Protein AF-A0A3D9C8I5-F1 (afdb_monomer)

Organism: NCBI:txid2258962

Nearest PDB structures (foldseek):
  8k6t-assembly1_A  TM=3.931E-01  e=6.789E-03  Streptococcus pyogenes serotype M3
  3klq-assembly2_B  TM=3.989E-01  e=9.111E-03  Streptococcus pyogenes
  5ttd-assembly1_A  TM=3.982E-01  e=1.740E-02  Escherichia coli
  5z3k-assembly1_A  TM=5.761E-01  e=1.813E+00  Croceicoccus marinus
  8xci-assembly1_J  TM=4.512E-01  e=2.163E+00  Escherichia phage Lambda

Sequence (225 aa):
MKKLLLMLVLYFFTVQISFGQKKTSISGIIENARDTTTNIELVIFDGQFAKTEVQNIQLVTNNGKFKFDFELKRRARAGITINNRLVFLPGSFDVMVNPGDNFTITIPDVNKLGLGNITFNGKGVEKLNLLKAINQKRLATGIHRLSWDRTSITDKYVNADIYLNIIDSMCRVSKLKDPLDLQFIKAQQFDGSMDLILDHSVRNYSDSVAILFEKYIKKNGSLLF

Foldseek 3Di:
DVVVVVVVVVVVVVVVVVVPFQKAKEKEAAPPQAQPWKKKWKWKAAPPPDGDTPDIDIDIDRGRIDMDIDGDPAKIWIWMDIPNHTQAPPQDRTFIDGGNFHKYKYAHHNVDGHLQRIDMDGGPCLRSVLSSQLRVVLVVVVVVVDDPVPDDLLVLLVNLLVSLVSLVVSLVPRPDPDVVSSLVSSVVSNCVSCVVLVVCCVVPPDPVSVVSCVVRPVVSCVVND

Solvent-accessible surface area (backbone atoms only — not comparable to full-atom values): 12393 Å² total; per-residue (Å²): 108,72,70,60,53,51,51,52,53,51,48,51,49,54,49,49,61,68,63,47,77,45,60,20,34,50,31,33,39,30,69,67,25,63,82,35,83,41,46,36,38,41,38,34,31,51,69,56,102,60,95,44,77,73,44,80,49,78,48,78,27,48,65,24,53,52,75,48,79,45,82,43,95,53,60,28,31,41,29,44,30,48,72,89,36,54,43,34,37,67,76,36,78,53,43,83,44,50,55,44,24,36,32,37,40,41,31,64,31,91,87,48,51,6,39,83,57,43,47,72,44,66,45,68,31,66,58,57,51,49,54,30,53,44,41,51,56,52,58,72,67,50,61,87,75,57,57,71,91,79,47,52,72,67,55,52,49,52,53,34,39,53,49,49,53,48,46,52,55,51,59,72,72,50,83,67,86,49,66,64,60,52,50,51,54,50,51,55,53,45,50,72,57,39,47,71,56,52,53,46,47,70,78,60,68,45,74,68,48,52,53,50,42,49,67,48,42,54,68,61,48,64,78,80,108

pLDDT: mean 86.65, std 10.97, range [38.97, 97.25]

Radius of gyration: 21.28 Å; Cα contacts (8 Å, |Δi|>4): 343; chains: 1; bounding box: 51×30×78 Å

Mean predicted aligned error: 7.92 Å

Secondary structure (DSSP, 8-state):
-HHHHHHHHHHHHHHHHHHS---EEEEEEETT-TT--EEEEEEEEESSSS--EEEEEEEEESSSEEEEEE--SS-EEEEEEETTEETTTTT-S-EEE-TT-EEEEEES-TTS-STTT-EEEEETHHHHHHHHHHHHHHHHT-GGGS-GGGS-HHHHHHHHHHHHHHHHHHHHT---S-HHHHHHHHHHHHHHHHHHHHHHHHHT--HHHHHHHIIIIIHHHTT--

Structure (mmCIF, N/CA/C/O backbone):
data_AF-A0A3D9C8I5-F1
#
_entry.id   AF-A0A3D9C8I5-F1
#
loop_
_atom_site.group_PDB
_atom_site.id
_atom_site.type_symbol
_atom_site.label_atom_id
_atom_site.label_alt_id
_atom_site.label_comp_id
_atom_site.label_asym_id
_atom_site.label_entity_id
_atom_site.label_seq_id
_atom_site.pdbx_PDB_ins_code
_atom_site.Cartn_x
_atom_site.Cartn_y
_atom_site.Cartn_z
_atom_site.occupancy
_atom_site.B_iso_or_equiv
_atom_site.auth_seq_id
_atom_site.auth_comp_id
_atom_site.auth_asym_id
_atom_site.auth_atom_id
_atom_site.pdbx_PDB_model_num
ATOM 1 N N . MET A 1 1 ? 16.079 -7.388 52.125 1.00 61.38 1 MET A N 1
ATOM 2 C CA . MET A 1 1 ? 15.164 -8.277 51.364 1.00 61.38 1 MET A CA 1
ATOM 3 C C . MET A 1 1 ? 13.890 -7.583 50.871 1.00 61.38 1 MET A C 1
ATOM 5 O O . MET A 1 1 ? 13.600 -7.700 49.691 1.00 61.38 1 MET A O 1
ATOM 9 N N . LYS A 1 2 ? 13.172 -6.795 51.692 1.00 71.69 2 LYS A N 1
ATOM 10 C CA . LYS A 1 2 ? 11.926 -6.100 51.276 1.00 71.69 2 LYS A CA 1
ATOM 11 C C . LYS A 1 2 ? 12.054 -5.224 50.011 1.00 71.69 2 LYS A C 1
ATOM 13 O O . LYS A 1 2 ? 11.180 -5.261 49.158 1.00 71.69 2 LYS A O 1
ATOM 18 N N . LYS A 1 3 ? 13.167 -4.492 49.851 1.00 80.31 3 LYS A N 1
ATOM 19 C CA . LYS A 1 3 ? 13.429 -3.644 48.667 1.00 80.31 3 LYS A CA 1
ATOM 20 C C . LYS A 1 3 ? 13.625 -4.445 47.368 1.00 80.31 3 LYS A C 1
ATOM 22 O O . LYS A 1 3 ? 13.216 -3.990 46.309 1.00 80.31 3 LYS A O 1
ATOM 27 N N . LEU A 1 4 ? 14.224 -5.635 47.461 1.00 85.69 4 LEU A N 1
ATOM 28 C CA . LEU A 1 4 ? 14.471 -6.506 46.308 1.00 85.69 4 LEU A CA 1
ATOM 29 C C . LEU A 1 4 ? 13.169 -7.170 45.835 1.00 85.69 4 LEU A C 1
ATOM 31 O O . LEU A 1 4 ? 12.899 -7.223 44.642 1.00 85.69 4 LEU A O 1
ATOM 35 N N . LEU A 1 5 ? 12.324 -7.582 46.789 1.00 88.38 5 LEU A N 1
ATOM 36 C CA . LEU A 1 5 ? 10.973 -8.081 46.522 1.00 88.38 5 LEU A CA 1
ATOM 37 C C . LEU A 1 5 ? 10.104 -7.007 45.846 1.00 88.38 5 LEU A C 1
ATOM 39 O O . LEU A 1 5 ? 9.437 -7.291 44.860 1.00 88.38 5 LEU A O 1
ATOM 43 N N . LEU A 1 6 ? 10.161 -5.763 46.339 1.00 89.06 6 LEU A N 1
ATOM 44 C CA . LEU A 1 6 ? 9.442 -4.630 45.752 1.00 89.06 6 LEU A CA 1
ATOM 45 C C . LEU A 1 6 ? 9.866 -4.386 44.293 1.00 89.06 6 LEU A C 1
ATOM 47 O O . LEU A 1 6 ? 9.004 -4.224 43.434 1.00 89.06 6 LEU A O 1
ATOM 51 N N . MET A 1 7 ? 11.172 -4.415 43.996 1.00 89.81 7 MET A N 1
ATOM 52 C CA . MET A 1 7 ? 11.669 -4.273 42.621 1.00 89.81 7 MET A CA 1
ATOM 53 C C . MET A 1 7 ? 11.224 -5.421 41.709 1.00 89.81 7 MET A C 1
ATOM 55 O O . MET A 1 7 ? 10.831 -5.163 40.576 1.00 89.81 7 MET A O 1
ATOM 59 N N . LEU A 1 8 ? 11.231 -6.664 42.197 1.00 90.00 8 LEU A N 1
ATOM 60 C CA . LEU A 1 8 ? 10.730 -7.820 41.448 1.00 90.00 8 LEU A CA 1
ATOM 61 C C . LEU A 1 8 ? 9.235 -7.696 41.137 1.00 90.00 8 LEU A C 1
ATOM 63 O O . LEU A 1 8 ? 8.833 -7.925 40.003 1.00 90.00 8 LEU A O 1
ATOM 67 N N . VAL A 1 9 ? 8.416 -7.283 42.107 1.00 88.25 9 VAL A N 1
ATOM 68 C CA . VAL A 1 9 ? 6.973 -7.076 41.899 1.00 88.25 9 VAL A CA 1
ATOM 69 C C . VAL A 1 9 ? 6.714 -5.957 40.890 1.00 88.25 9 VAL A C 1
ATOM 71 O O . VAL A 1 9 ? 5.892 -6.136 39.996 1.00 88.25 9 VAL A O 1
ATOM 74 N N . LEU A 1 10 ? 7.441 -4.839 40.977 1.00 87.12 10 LEU A N 1
ATOM 75 C CA . LEU A 1 10 ? 7.368 -3.755 39.990 1.00 87.12 10 LEU A CA 1
ATOM 76 C C . LEU A 1 10 ? 7.796 -4.219 38.597 1.00 87.12 10 LEU A C 1
ATOM 78 O O . LEU A 1 10 ? 7.130 -3.880 37.626 1.00 87.12 10 LEU A O 1
ATOM 82 N N . TYR A 1 11 ? 8.856 -5.022 38.498 1.00 85.81 11 TYR A N 1
ATOM 83 C CA . TYR A 1 11 ? 9.303 -5.613 37.238 1.00 85.81 11 TYR A CA 1
ATOM 84 C C . TYR A 1 11 ? 8.246 -6.552 36.643 1.00 85.81 11 TYR A C 1
ATOM 86 O O . TYR A 1 11 ? 7.908 -6.436 35.470 1.00 85.81 11 TYR A O 1
ATOM 94 N N . PHE A 1 12 ? 7.647 -7.436 37.444 1.00 81.12 12 PHE A N 1
ATOM 95 C CA . PHE A 1 12 ? 6.553 -8.284 36.969 1.00 81.12 12 PHE A CA 1
ATOM 96 C C . PHE A 1 12 ? 5.328 -7.463 36.561 1.00 81.12 12 PHE A C 1
ATOM 98 O O . PHE A 1 12 ? 4.718 -7.773 35.544 1.00 81.12 12 PHE A O 1
ATOM 105 N N . PHE A 1 13 ? 4.996 -6.387 37.277 1.00 79.50 13 PHE A N 1
ATOM 106 C CA . PHE A 1 13 ? 3.909 -5.486 36.892 1.00 79.50 13 PHE A CA 1
ATOM 107 C C . PHE A 1 13 ? 4.191 -4.757 35.573 1.00 79.50 13 PHE A C 1
ATOM 109 O O . PHE A 1 13 ? 3.310 -4.692 34.721 1.00 79.50 13 PHE A O 1
ATOM 116 N N . THR A 1 14 ? 5.403 -4.240 35.355 1.00 75.75 14 THR A N 1
ATOM 117 C CA . THR A 1 14 ? 5.757 -3.556 34.098 1.00 75.75 14 THR A CA 1
ATOM 118 C C . THR A 1 14 ? 5.830 -4.521 32.919 1.00 75.75 14 THR A C 1
ATOM 120 O O . THR A 1 14 ? 5.409 -4.168 31.814 1.00 75.75 14 THR A O 1
ATOM 123 N N . VAL A 1 15 ? 6.292 -5.752 33.150 1.00 70.12 15 VAL A N 1
ATOM 124 C CA . VAL A 1 15 ? 6.269 -6.838 32.164 1.00 70.12 15 VAL A CA 1
ATOM 125 C C . VAL A 1 15 ? 4.824 -7.227 31.843 1.00 70.12 15 VAL A C 1
ATOM 127 O O . VAL A 1 15 ? 4.463 -7.230 30.673 1.00 70.12 15 VAL A O 1
ATOM 130 N N . GLN A 1 16 ? 3.956 -7.445 32.835 1.00 65.94 16 GLN A N 1
ATOM 131 C CA . GLN A 1 16 ? 2.538 -7.777 32.621 1.00 65.94 16 GLN A CA 1
ATOM 132 C C . GLN A 1 16 ? 1.763 -6.649 31.928 1.00 65.94 16 GLN A C 1
ATOM 134 O O . GLN A 1 16 ? 0.981 -6.920 31.027 1.00 65.94 16 GLN A O 1
ATOM 139 N N . ILE A 1 17 ? 2.016 -5.379 32.260 1.00 64.12 17 ILE A N 1
ATOM 140 C CA . ILE A 1 17 ? 1.418 -4.232 31.552 1.00 64.12 17 ILE A CA 1
ATOM 141 C C . ILE A 1 17 ? 1.953 -4.130 30.113 1.00 64.12 17 ILE A C 1
ATOM 143 O O . ILE A 1 17 ? 1.226 -3.714 29.214 1.00 64.12 17 ILE A O 1
ATOM 147 N N . SER A 1 18 ? 3.201 -4.541 29.866 1.00 55.75 18 SER A N 1
ATOM 148 C CA . SER A 1 18 ? 3.771 -4.600 28.512 1.00 55.75 18 SER A CA 1
ATOM 149 C C . SER A 1 18 ? 3.251 -5.786 27.690 1.00 55.75 18 SER A C 1
ATOM 151 O O . SER A 1 18 ? 3.134 -5.657 26.472 1.00 55.75 18 SER A O 1
ATOM 153 N N . PHE A 1 19 ? 2.926 -6.908 28.344 1.00 53.59 19 PHE A N 1
ATOM 154 C CA . PHE A 1 19 ? 2.303 -8.100 27.753 1.00 53.59 19 PHE A CA 1
ATOM 155 C C . PHE A 1 19 ? 0.773 -8.028 27.691 1.00 53.59 19 PHE A C 1
ATOM 157 O O . PHE A 1 19 ? 0.170 -8.802 26.949 1.00 53.59 19 PHE A O 1
ATOM 164 N N . GLY A 1 20 ? 0.149 -7.089 28.410 1.00 53.44 20 GLY A N 1
ATOM 165 C CA . GLY A 1 20 ? -1.245 -6.709 28.230 1.00 53.44 20 GLY A CA 1
ATOM 166 C C . GLY A 1 20 ? -1.438 -6.319 26.773 1.00 53.44 20 GLY A C 1
ATOM 167 O O . GLY A 1 20 ? -0.940 -5.283 26.331 1.00 53.44 20 GLY A O 1
ATOM 168 N N . GLN A 1 21 ? -2.069 -7.215 26.014 1.00 58.53 21 GLN A N 1
ATOM 169 C CA . GLN A 1 21 ? -2.154 -7.169 24.560 1.00 58.53 21 GLN A CA 1
ATOM 170 C C . GLN A 1 21 ? -2.606 -5.777 24.123 1.00 58.53 21 GLN A C 1
ATOM 172 O O . GLN A 1 21 ? -3.738 -5.358 24.372 1.00 58.53 21 GLN A O 1
ATOM 177 N N . LYS A 1 22 ? -1.691 -5.014 23.512 1.00 74.69 22 LYS A N 1
ATOM 178 C CA . LYS A 1 22 ? -2.014 -3.679 23.014 1.00 74.69 22 LYS A CA 1
ATOM 179 C C . LYS A 1 22 ? -3.053 -3.853 21.913 1.00 74.69 22 LYS A C 1
ATOM 181 O O . LYS A 1 22 ? -2.711 -4.305 20.822 1.00 74.69 22 LYS A O 1
ATOM 186 N N . LYS A 1 23 ? -4.308 -3.510 22.213 1.00 87.12 23 LYS A N 1
ATOM 187 C CA . LYS A 1 23 ? -5.393 -3.513 21.230 1.00 87.12 23 LYS A CA 1
ATOM 188 C C . LYS A 1 23 ? -4.983 -2.662 20.035 1.00 87.12 23 LYS A C 1
ATOM 190 O O . LYS A 1 23 ? -4.594 -1.503 20.200 1.00 87.12 23 LYS A O 1
ATOM 195 N N . THR A 1 24 ? -5.053 -3.259 18.856 1.00 92.31 24 THR A N 1
ATOM 196 C CA . THR A 1 24 ? -4.910 -2.551 17.593 1.00 92.31 24 THR A CA 1
ATOM 197 C C . THR A 1 24 ? -6.282 -2.020 17.201 1.00 92.31 24 THR A C 1
ATOM 199 O O . THR A 1 24 ? -7.286 -2.719 17.339 1.00 92.31 24 THR A O 1
ATOM 202 N N . SER A 1 25 ? -6.333 -0.772 16.747 1.00 94.69 25 SER A N 1
ATOM 203 C CA . SER A 1 25 ? -7.578 -0.106 16.368 1.00 94.69 25 SER A CA 1
ATOM 204 C C . SER A 1 25 ? -7.433 0.535 14.996 1.00 94.69 25 SER A C 1
ATOM 206 O O . SER A 1 25 ? -6.546 1.361 14.770 1.00 94.69 25 SER A O 1
ATOM 208 N N . ILE A 1 26 ? -8.331 0.168 14.088 1.00 96.12 26 ILE A N 1
ATOM 209 C CA . ILE A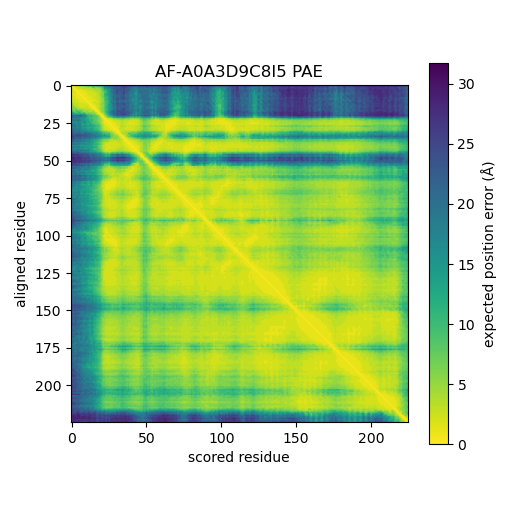 1 26 ? -8.493 0.820 12.792 1.00 96.12 26 ILE A CA 1
ATOM 210 C C . ILE A 1 26 ? -9.884 1.424 12.769 1.00 96.12 26 ILE A C 1
ATOM 212 O O . ILE A 1 26 ? -10.890 0.723 12.827 1.00 96.12 26 ILE A O 1
ATOM 216 N N . SER A 1 27 ? -9.944 2.741 12.685 1.00 96.62 27 SER A N 1
ATOM 217 C CA . SER A 1 27 ? -11.197 3.484 12.606 1.00 96.62 27 SER A CA 1
ATOM 218 C C . SER A 1 27 ? -11.252 4.295 11.328 1.00 96.62 27 SER A C 1
ATOM 220 O O . SER A 1 27 ? -10.230 4.528 10.681 1.00 96.62 27 SER A O 1
ATOM 222 N N . GLY A 1 28 ? -12.435 4.771 10.974 1.00 95.50 28 GLY A N 1
ATOM 223 C CA . GLY A 1 28 ? -12.533 5.743 9.908 1.00 95.50 28 GLY A CA 1
ATOM 224 C C . GLY A 1 28 ? -13.862 6.456 9.815 1.00 95.50 28 GLY A C 1
ATOM 225 O O . GLY A 1 28 ? -14.838 6.124 10.493 1.00 95.50 28 GLY A O 1
ATOM 226 N N . ILE A 1 29 ? -13.831 7.498 8.995 1.00 95.50 29 ILE A N 1
ATOM 227 C CA . ILE A 1 29 ? -14.930 8.418 8.734 1.00 95.50 29 ILE A CA 1
ATOM 228 C C . ILE A 1 29 ? -15.025 8.591 7.221 1.00 95.50 29 ILE A C 1
ATOM 230 O O . ILE A 1 29 ? -14.047 8.972 6.582 1.00 95.50 29 ILE A O 1
ATOM 234 N N . ILE A 1 30 ? -16.202 8.328 6.665 1.00 94.69 30 ILE A N 1
ATOM 235 C CA . ILE A 1 30 ? -16.560 8.595 5.275 1.00 94.69 30 ILE A CA 1
ATOM 236 C C . ILE A 1 30 ? -17.453 9.833 5.284 1.00 94.69 30 ILE A C 1
ATOM 238 O O . ILE A 1 30 ? -18.596 9.776 5.742 1.00 94.69 30 ILE A O 1
ATOM 242 N N . GLU A 1 31 ? -16.917 10.971 4.851 1.00 92.19 31 GLU A N 1
ATOM 243 C CA . GLU A 1 31 ? -17.550 12.279 5.074 1.00 92.19 31 GLU A CA 1
ATOM 244 C C . GLU A 1 31 ? -18.914 12.398 4.385 1.00 92.19 31 GLU A C 1
ATOM 246 O O . GLU A 1 31 ? -19.850 12.955 4.963 1.00 92.19 31 GLU A O 1
ATOM 251 N N . ASN A 1 32 ? -19.052 11.820 3.189 1.00 88.50 32 ASN A N 1
ATOM 252 C CA . ASN A 1 32 ? -20.271 11.887 2.387 1.00 88.50 32 ASN A CA 1
ATOM 253 C C . ASN A 1 32 ? -21.264 10.734 2.607 1.00 88.50 32 ASN A C 1
ATOM 255 O O . ASN A 1 32 ? -22.248 10.657 1.880 1.00 88.50 32 ASN A O 1
ATOM 259 N N . ALA A 1 33 ? -21.032 9.848 3.579 1.00 85.25 33 ALA A N 1
ATOM 260 C CA . ALA A 1 33 ? -21.864 8.657 3.777 1.00 85.25 33 ALA A CA 1
ATOM 261 C C . ALA A 1 33 ? -22.984 8.832 4.821 1.00 85.25 33 ALA A C 1
ATOM 263 O O . ALA A 1 33 ? -23.547 7.841 5.295 1.00 85.25 33 ALA A O 1
ATOM 264 N N . ARG A 1 34 ? -23.305 10.075 5.212 1.00 71.75 34 ARG A N 1
ATOM 265 C CA . ARG A 1 34 ? -24.477 10.350 6.057 1.00 71.75 34 ARG A CA 1
ATOM 266 C C . ARG A 1 34 ? -25.724 9.893 5.296 1.00 71.75 34 ARG A C 1
ATOM 268 O O . ARG A 1 34 ? -25.929 10.316 4.167 1.00 71.75 34 ARG A O 1
ATOM 275 N N . ASP A 1 35 ? -26.491 8.993 5.904 1.00 74.81 35 ASP A N 1
ATOM 276 C CA . ASP A 1 35 ? -27.741 8.432 5.370 1.00 74.81 35 ASP A CA 1
ATOM 277 C C . ASP A 1 35 ? -27.579 7.397 4.241 1.00 74.81 35 ASP A C 1
ATOM 279 O O . ASP A 1 35 ? -28.554 7.006 3.601 1.00 74.81 35 ASP A O 1
ATOM 283 N N . THR A 1 36 ? -26.364 6.878 4.037 1.00 82.19 36 THR A N 1
ATOM 284 C CA . THR A 1 36 ? -26.114 5.768 3.102 1.00 82.19 36 THR A CA 1
ATOM 285 C C . THR A 1 36 ? -25.619 4.531 3.836 1.00 82.19 36 THR A C 1
ATOM 287 O O . THR A 1 36 ? -24.625 4.583 4.563 1.00 82.19 36 THR A O 1
ATOM 290 N N . THR A 1 37 ? -26.295 3.399 3.625 1.00 87.94 37 THR A N 1
ATOM 291 C CA . THR A 1 37 ? -25.833 2.104 4.129 1.00 87.94 37 THR A CA 1
ATOM 292 C C . THR A 1 37 ? -24.549 1.716 3.415 1.00 87.94 37 THR A C 1
ATOM 294 O O . THR A 1 37 ? -24.515 1.552 2.197 1.00 87.94 37 THR A O 1
ATOM 297 N N . THR A 1 38 ? -23.482 1.596 4.194 1.00 91.88 38 THR A N 1
ATOM 298 C CA . THR A 1 38 ? -22.140 1.312 3.707 1.00 91.88 38 THR A CA 1
ATOM 299 C C . THR A 1 38 ? -21.633 0.031 4.347 1.00 91.88 38 THR A C 1
ATOM 301 O O . THR A 1 38 ? -21.562 -0.067 5.575 1.00 91.88 38 THR A O 1
ATOM 304 N N . ASN A 1 39 ? -21.259 -0.933 3.510 1.00 93.94 39 ASN A N 1
ATOM 305 C CA . ASN A 1 39 ? -20.650 -2.187 3.935 1.00 93.94 39 ASN A CA 1
ATOM 306 C C . ASN A 1 39 ? -19.138 -2.010 3.977 1.00 93.94 39 ASN A C 1
ATOM 308 O O . ASN A 1 39 ? -18.538 -1.575 2.993 1.00 93.94 39 ASN A O 1
ATOM 312 N N . ILE A 1 40 ? -18.528 -2.331 5.109 1.00 95.00 40 ILE A N 1
ATOM 313 C CA . ILE A 1 40 ? -17.101 -2.154 5.346 1.00 95.00 40 ILE A CA 1
ATOM 314 C C . ILE A 1 40 ? -16.547 -3.480 5.830 1.00 95.00 40 ILE A C 1
ATOM 316 O O . ILE A 1 40 ? -17.035 -4.049 6.803 1.00 95.00 40 ILE A O 1
ATOM 320 N N . GLU A 1 41 ? -15.513 -3.956 5.160 1.00 95.69 41 GLU A N 1
ATOM 321 C CA . GLU A 1 41 ? -14.848 -5.209 5.484 1.00 95.69 41 GLU A CA 1
ATOM 322 C C . GLU A 1 41 ? -13.379 -4.929 5.777 1.00 95.69 41 GLU A C 1
ATOM 324 O O . GLU A 1 41 ? -12.695 -4.239 5.017 1.00 95.69 41 GLU A O 1
ATOM 329 N N . LEU A 1 42 ? -12.902 -5.467 6.893 1.00 94.88 42 LEU A N 1
ATOM 330 C CA . LEU A 1 42 ? 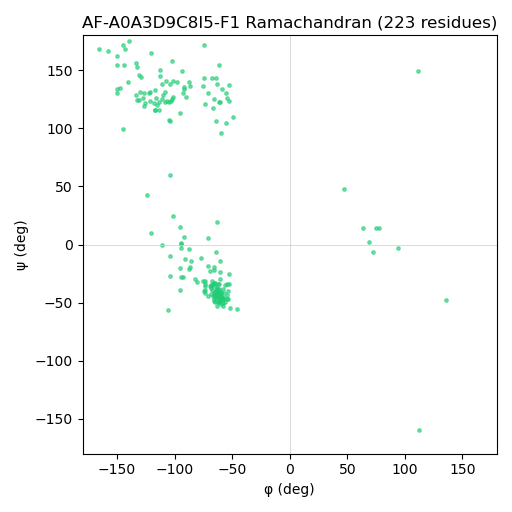-11.500 -5.500 7.265 1.00 94.88 42 LEU A CA 1
ATOM 331 C C . LEU A 1 42 ? -11.003 -6.937 7.140 1.00 94.88 42 LEU A C 1
ATOM 333 O O . LEU A 1 42 ? -11.494 -7.831 7.827 1.00 94.88 42 LEU A O 1
ATOM 337 N N . VAL A 1 43 ? -9.974 -7.125 6.321 1.00 92.69 43 VAL A N 1
ATOM 338 C CA . VAL A 1 43 ? -9.293 -8.408 6.152 1.00 92.69 43 VAL A CA 1
ATOM 339 C C . VAL A 1 43 ? -7.873 -8.290 6.687 1.00 92.69 43 VAL A C 1
ATOM 341 O O . VAL A 1 43 ? -7.101 -7.436 6.243 1.00 92.69 43 VAL A O 1
ATOM 344 N N . ILE A 1 44 ? -7.517 -9.147 7.640 1.00 90.69 44 ILE A N 1
ATOM 345 C CA . ILE A 1 44 ? -6.174 -9.225 8.217 1.00 90.69 44 ILE A CA 1
ATOM 346 C C . ILE A 1 44 ? -5.462 -10.459 7.671 1.00 90.69 44 ILE A C 1
ATOM 348 O O . ILE A 1 44 ? -5.909 -11.590 7.865 1.00 90.69 44 ILE A O 1
ATOM 352 N N . PHE A 1 45 ? -4.313 -10.239 7.041 1.00 86.62 45 PHE A N 1
ATOM 353 C CA . PHE A 1 45 ? -3.438 -11.289 6.532 1.00 86.62 45 PHE A CA 1
ATOM 354 C C . PHE A 1 45 ? -2.233 -11.467 7.444 1.00 86.62 45 PHE A C 1
ATOM 356 O O . PHE A 1 45 ? -1.607 -10.487 7.869 1.00 86.62 45 PHE A O 1
ATOM 363 N N . ASP A 1 46 ? -1.866 -12.723 7.687 1.00 77.06 46 ASP A N 1
ATOM 364 C CA . ASP A 1 46 ? -0.606 -13.026 8.349 1.00 77.06 46 ASP A CA 1
ATOM 365 C C . ASP A 1 46 ? 0.557 -12.548 7.471 1.00 77.06 46 ASP A C 1
ATOM 367 O O . ASP A 1 46 ? 0.541 -12.702 6.250 1.00 77.06 46 ASP A O 1
ATOM 371 N N . GLY A 1 47 ? 1.574 -11.943 8.079 1.00 60.66 47 GLY A N 1
ATOM 372 C CA . GLY A 1 47 ? 2.714 -11.357 7.367 1.00 60.66 47 GLY A CA 1
ATOM 373 C C . GLY A 1 47 ? 3.664 -12.380 6.730 1.00 60.66 47 GLY A C 1
ATOM 374 O O . GLY A 1 47 ? 4.715 -11.988 6.232 1.00 60.66 47 GLY A O 1
ATOM 375 N N . GLN A 1 48 ? 3.338 -13.676 6.768 1.00 59.97 48 GLN A N 1
ATOM 376 C CA . GLN A 1 48 ? 4.109 -14.733 6.116 1.00 59.97 48 GLN A CA 1
ATOM 377 C C . GLN A 1 48 ? 3.637 -14.892 4.663 1.00 59.97 48 GLN A C 1
ATOM 379 O O . GLN A 1 48 ? 2.452 -14.790 4.370 1.00 59.97 48 GLN A O 1
ATOM 384 N N . PHE A 1 49 ? 4.583 -15.096 3.749 1.00 51.22 49 PHE A N 1
ATOM 385 C CA . PHE A 1 49 ? 4.490 -14.922 2.290 1.00 51.22 49 PHE A CA 1
ATOM 386 C C . PHE A 1 49 ? 3.494 -15.831 1.519 1.00 51.22 49 PHE A C 1
ATOM 388 O O . PHE A 1 49 ? 3.570 -15.928 0.299 1.00 51.22 49 PHE A O 1
ATOM 395 N N . ALA A 1 50 ? 2.509 -16.442 2.177 1.00 53.44 50 ALA A N 1
ATOM 396 C CA . ALA A 1 50 ? 1.382 -17.126 1.550 1.00 53.44 50 ALA A CA 1
ATOM 397 C C . ALA A 1 50 ? 0.088 -16.700 2.257 1.00 53.44 50 ALA A C 1
ATOM 399 O O . ALA A 1 50 ? 0.021 -16.702 3.483 1.00 53.44 50 ALA A O 1
ATOM 400 N N . LYS A 1 51 ? -0.921 -16.270 1.489 1.00 53.75 51 LYS A N 1
ATOM 401 C CA . LYS A 1 51 ? -2.185 -15.723 2.007 1.00 53.75 51 LYS A CA 1
ATOM 402 C C . LYS A 1 51 ? -2.916 -16.744 2.888 1.00 53.75 51 LYS A C 1
ATOM 404 O O . LYS A 1 51 ? -3.702 -17.538 2.385 1.00 53.75 51 LYS A O 1
ATOM 409 N N . THR A 1 52 ? -2.721 -16.645 4.197 1.00 63.00 52 THR A N 1
ATOM 410 C CA . THR A 1 52 ? -3.659 -17.167 5.189 1.00 63.00 52 THR A CA 1
ATOM 411 C C . THR A 1 52 ? -4.392 -15.964 5.762 1.00 63.00 52 THR A C 1
ATOM 413 O O . THR A 1 52 ? -3.805 -15.133 6.460 1.00 63.00 52 THR A O 1
ATOM 416 N N . GLU A 1 53 ? -5.658 -15.813 5.384 1.00 68.06 53 GLU A N 1
ATOM 417 C CA . GLU A 1 53 ? -6.562 -14.870 6.036 1.00 68.06 53 GLU A CA 1
ATOM 418 C C . GLU A 1 53 ? -6.682 -15.269 7.509 1.00 68.06 53 GLU A C 1
ATOM 420 O O . GLU A 1 53 ? -6.997 -16.414 7.830 1.00 68.06 53 GLU A O 1
ATOM 425 N N . VAL A 1 54 ? -6.346 -14.347 8.408 1.00 74.00 54 VAL A N 1
ATOM 426 C CA . VAL A 1 54 ? -6.344 -14.604 9.855 1.00 74.00 54 VAL A CA 1
ATOM 427 C C . VAL A 1 54 ? -7.659 -14.148 10.464 1.00 74.00 54 VAL A C 1
ATOM 429 O O . VAL A 1 54 ? -8.171 -14.794 11.374 1.00 74.00 54 VAL A O 1
ATOM 432 N N . GLN A 1 55 ? -8.186 -13.016 9.993 1.00 83.25 55 GLN A N 1
ATOM 433 C CA . GLN A 1 55 ? -9.437 -12.441 10.479 1.00 83.25 55 GLN A CA 1
ATOM 434 C C . GLN A 1 55 ? -10.153 -11.716 9.341 1.00 83.25 55 GLN A C 1
ATOM 436 O O . GLN A 1 55 ? -9.531 -10.923 8.632 1.00 83.25 55 GLN A O 1
ATOM 441 N N . ASN A 1 56 ? -11.459 -11.950 9.243 1.00 89.31 56 ASN A N 1
ATOM 442 C CA . ASN A 1 56 ? -12.387 -11.180 8.428 1.00 89.31 56 ASN A CA 1
ATOM 443 C C . ASN A 1 56 ? -13.417 -10.540 9.357 1.00 89.31 56 ASN A C 1
ATOM 445 O O . ASN A 1 56 ? -14.077 -11.248 10.121 1.00 89.31 56 ASN A O 1
ATOM 449 N N . ILE A 1 57 ? -13.531 -9.216 9.331 1.00 90.94 57 ILE A N 1
ATOM 450 C CA . ILE A 1 57 ? -14.487 -8.485 10.158 1.00 90.94 57 ILE A CA 1
ATOM 451 C C . ILE A 1 57 ? -15.320 -7.592 9.250 1.00 90.94 57 ILE A C 1
ATOM 453 O O . ILE A 1 57 ? -14.796 -6.683 8.609 1.00 90.94 57 ILE A O 1
ATOM 457 N N . GLN A 1 58 ? -16.630 -7.823 9.241 1.00 92.62 58 GLN A N 1
ATOM 458 C CA . GLN A 1 58 ? -17.585 -7.043 8.464 1.00 92.62 58 GLN A CA 1
ATOM 459 C C . GLN A 1 58 ? -18.420 -6.149 9.374 1.00 92.62 58 GLN A C 1
ATOM 461 O O . GLN A 1 58 ? -18.824 -6.540 10.470 1.00 92.62 58 GLN A O 1
ATOM 466 N N . LEU A 1 59 ? -18.681 -4.933 8.909 1.00 93.44 59 LEU A N 1
ATOM 467 C CA . LEU A 1 59 ? -19.494 -3.946 9.596 1.00 93.44 59 LEU A CA 1
ATOM 468 C C . LEU A 1 59 ? -20.365 -3.202 8.588 1.00 93.44 59 LEU A C 1
ATOM 470 O O . LEU A 1 59 ? -19.917 -2.836 7.504 1.00 93.44 59 LEU A O 1
ATOM 474 N N . VAL A 1 60 ? -21.607 -2.939 8.979 1.00 92.06 60 VAL A N 1
ATOM 475 C CA . VAL A 1 60 ? -22.535 -2.098 8.224 1.00 92.06 60 VAL A CA 1
ATOM 476 C C . VAL A 1 60 ? -22.740 -0.805 8.998 1.00 92.06 60 VAL A C 1
ATOM 478 O O . VAL A 1 60 ? -23.025 -0.833 10.196 1.00 92.06 60 VAL A O 1
ATOM 481 N N . THR A 1 61 ? -22.575 0.335 8.333 1.00 91.06 61 THR A N 1
ATOM 482 C CA . THR A 1 61 ? -22.768 1.656 8.940 1.00 91.06 61 THR A CA 1
ATOM 483 C C . THR A 1 61 ? -23.681 2.531 8.095 1.00 91.06 61 THR A C 1
ATOM 485 O O . THR A 1 61 ? -23.618 2.499 6.870 1.00 91.06 61 THR A O 1
ATOM 488 N N . ASN A 1 62 ? -24.503 3.343 8.761 1.00 89.00 62 ASN A N 1
ATOM 489 C CA . ASN A 1 62 ? -25.403 4.316 8.125 1.00 89.00 62 ASN A CA 1
ATOM 490 C C . ASN A 1 62 ? -24.971 5.771 8.384 1.00 89.00 62 ASN A C 1
ATOM 492 O O . ASN A 1 62 ? -25.633 6.711 7.954 1.00 89.00 62 ASN A O 1
ATOM 496 N N . ASN A 1 63 ? -23.886 5.975 9.137 1.00 89.69 63 ASN A N 1
ATOM 497 C CA . ASN A 1 63 ? -23.399 7.302 9.527 1.00 89.69 63 ASN A CA 1
ATOM 498 C C . ASN A 1 63 ? -21.971 7.582 9.031 1.00 89.69 63 ASN A C 1
ATOM 500 O O . ASN A 1 63 ? -21.341 8.543 9.480 1.00 89.69 63 ASN A O 1
ATOM 504 N N . GLY A 1 64 ? -21.445 6.716 8.159 1.00 90.31 64 GLY A N 1
ATOM 505 C CA . GLY A 1 64 ? -20.097 6.807 7.603 1.00 90.31 64 GLY A CA 1
ATOM 506 C C . GLY A 1 64 ? -18.964 6.546 8.595 1.00 90.31 64 GLY A C 1
ATOM 507 O O . GLY A 1 64 ? -17.803 6.659 8.216 1.00 90.31 64 GLY A O 1
ATOM 508 N N . LYS A 1 65 ? -19.249 6.211 9.858 1.00 94.94 65 LYS A N 1
ATOM 509 C CA . LYS A 1 65 ? -18.224 5.926 10.870 1.00 94.94 65 LYS A CA 1
ATOM 510 C C . LYS A 1 65 ? -18.066 4.427 11.060 1.00 94.94 65 LYS A C 1
ATOM 512 O O . LYS A 1 65 ? -19.057 3.698 11.108 1.00 94.94 65 LYS A O 1
ATOM 517 N N . PHE A 1 66 ? -16.827 3.989 11.236 1.00 95.06 66 PHE A N 1
ATOM 518 C CA . PHE A 1 66 ? -16.499 2.602 11.543 1.00 95.06 66 PHE A CA 1
ATOM 519 C C . PHE A 1 66 ? -15.315 2.504 12.495 1.00 95.06 66 PHE A C 1
ATOM 521 O O . PHE A 1 66 ? -14.468 3.401 12.570 1.00 95.06 66 PHE A O 1
ATOM 528 N N . LYS A 1 67 ? -15.264 1.396 13.230 1.00 96.12 67 LYS A N 1
ATOM 529 C CA . LYS A 1 67 ? -14.166 1.068 14.129 1.00 96.12 67 LYS A CA 1
ATOM 530 C C . LYS A 1 67 ? -14.021 -0.442 14.227 1.00 96.12 67 LYS A C 1
ATOM 532 O O . LYS A 1 67 ? -14.989 -1.139 14.507 1.00 96.12 67 LYS A O 1
ATOM 537 N N . PHE A 1 68 ? -12.797 -0.902 14.041 1.00 94.94 68 PHE A N 1
ATOM 538 C CA . PHE A 1 68 ? -12.376 -2.274 14.236 1.00 94.94 68 PHE A CA 1
ATOM 539 C C . PHE A 1 68 ? -11.346 -2.291 15.356 1.00 94.94 68 PHE A C 1
ATOM 541 O O . PHE A 1 68 ? -10.270 -1.711 15.214 1.00 94.94 68 PHE A O 1
ATOM 548 N N . ASP A 1 69 ? -11.685 -2.945 16.462 1.00 92.94 69 ASP A N 1
ATOM 549 C CA . ASP A 1 69 ? -10.762 -3.218 17.559 1.00 92.94 69 ASP A CA 1
ATOM 550 C C . ASP A 1 69 ? -10.416 -4.707 17.524 1.00 92.94 69 ASP A C 1
ATOM 552 O O . ASP A 1 69 ? -11.308 -5.553 17.581 1.00 92.94 69 ASP A O 1
ATOM 556 N N . PHE A 1 70 ? -9.133 -5.034 17.428 1.00 90.00 70 PHE A N 1
ATOM 557 C CA . PHE A 1 70 ? -8.671 -6.416 17.336 1.00 90.00 70 PHE A CA 1
ATOM 558 C C . PHE A 1 70 ? -7.285 -6.579 17.959 1.00 90.00 70 PHE A C 1
ATOM 560 O O . PHE A 1 70 ? -6.548 -5.618 18.196 1.00 90.00 70 PHE A O 1
ATOM 567 N N . GLU A 1 71 ? -6.927 -7.821 18.261 1.00 87.62 71 GLU A N 1
ATOM 568 C CA . GLU A 1 71 ? -5.636 -8.157 18.849 1.00 87.62 71 GLU A CA 1
ATOM 569 C C . GLU A 1 71 ? -4.692 -8.707 17.785 1.00 87.62 71 GLU A C 1
ATOM 571 O O . GLU A 1 71 ? -4.999 -9.678 17.091 1.00 87.62 71 GLU A O 1
ATO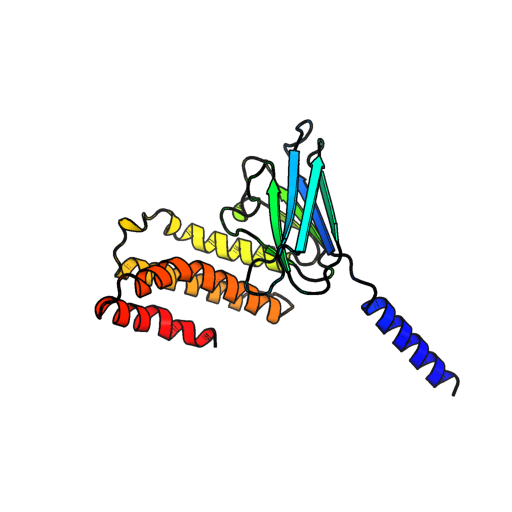M 576 N N . LEU A 1 72 ? -3.507 -8.104 17.692 1.00 86.94 72 LEU A N 1
ATOM 577 C CA . LEU A 1 72 ? -2.412 -8.593 16.866 1.00 86.94 72 LEU A CA 1
ATOM 578 C C . LEU A 1 72 ? -1.282 -9.099 17.757 1.00 86.94 72 LEU A C 1
ATOM 580 O O . LEU A 1 72 ? -0.758 -8.367 18.592 1.00 86.94 72 LEU A O 1
ATOM 584 N N . LYS A 1 73 ? -0.866 -10.349 17.539 1.00 83.94 73 LYS A N 1
ATOM 585 C CA . LYS A 1 73 ? 0.320 -10.928 18.197 1.00 83.94 73 LYS A CA 1
ATOM 586 C C . LYS A 1 73 ? 1.621 -10.537 17.497 1.00 83.94 73 LYS A C 1
ATOM 588 O O . LYS A 1 73 ? 2.669 -10.466 18.128 1.00 83.94 73 LYS A O 1
ATOM 593 N N . ARG A 1 74 ? 1.552 -10.304 16.187 1.00 84.50 74 ARG A N 1
ATOM 594 C CA . ARG A 1 74 ? 2.676 -9.945 15.321 1.00 84.50 74 ARG A CA 1
ATOM 595 C C . ARG A 1 74 ? 2.232 -8.942 14.265 1.00 84.50 74 ARG A C 1
ATOM 597 O O . ARG A 1 74 ? 1.038 -8.705 14.100 1.00 84.50 74 ARG A O 1
ATOM 604 N N . ARG A 1 75 ? 3.209 -8.360 13.570 1.00 87.31 75 ARG A N 1
ATOM 605 C CA . ARG A 1 75 ? 2.983 -7.538 12.380 1.00 87.31 75 ARG A CA 1
ATOM 606 C C . ARG A 1 75 ? 2.138 -8.310 11.365 1.00 87.31 75 ARG A C 1
ATOM 608 O O . ARG A 1 75 ? 2.380 -9.492 11.128 1.00 87.31 75 ARG A O 1
ATOM 615 N N . ALA A 1 76 ? 1.179 -7.617 10.776 1.00 89.44 76 ALA A N 1
ATOM 616 C CA . ALA A 1 76 ? 0.239 -8.156 9.808 1.00 89.44 76 ALA A CA 1
ATOM 617 C C . ALA A 1 76 ? 0.012 -7.148 8.676 1.00 89.44 76 ALA A C 1
ATOM 619 O O . ALA A 1 76 ? 0.501 -6.012 8.720 1.00 89.44 76 ALA A O 1
ATOM 620 N N . ARG A 1 77 ? -0.749 -7.562 7.665 1.00 90.38 77 ARG A N 1
ATOM 621 C CA . ARG A 1 77 ? -1.273 -6.664 6.632 1.00 90.38 77 ARG A CA 1
ATOM 622 C C . ARG A 1 77 ? -2.779 -6.539 6.791 1.00 90.38 77 ARG A C 1
ATOM 624 O O . ARG A 1 77 ? -3.448 -7.536 7.036 1.00 90.38 77 ARG A O 1
ATOM 631 N N . ALA A 1 78 ? -3.298 -5.330 6.650 1.00 92.06 78 ALA A N 1
ATOM 632 C CA . ALA A 1 78 ? -4.720 -5.034 6.714 1.00 92.06 78 ALA A CA 1
ATOM 633 C C . ALA A 1 78 ? -5.206 -4.521 5.357 1.00 92.06 78 ALA A C 1
ATOM 635 O O . ALA A 1 78 ? -4.726 -3.497 4.869 1.00 92.06 78 ALA A O 1
ATOM 636 N N . GLY A 1 79 ? -6.158 -5.222 4.755 1.00 93.12 79 GLY A N 1
ATOM 637 C CA . GLY A 1 79 ? -6.946 -4.742 3.624 1.00 93.12 79 GLY A CA 1
ATOM 638 C C . GLY A 1 79 ? -8.286 -4.216 4.122 1.00 93.12 79 GLY A C 1
ATOM 639 O O . GLY A 1 79 ? -8.888 -4.813 5.009 1.00 93.12 79 GLY A O 1
ATOM 640 N N . ILE A 1 80 ? -8.754 -3.103 3.563 1.00 95.00 80 ILE A N 1
ATOM 641 C CA . ILE A 1 80 ? -10.098 -2.586 3.843 1.00 95.00 80 ILE A CA 1
ATOM 642 C C . ILE A 1 80 ? -10.845 -2.490 2.524 1.00 95.00 80 ILE A C 1
ATOM 644 O O . ILE A 1 80 ? -10.323 -1.912 1.562 1.00 95.00 80 ILE A O 1
ATOM 648 N N . THR A 1 81 ? -12.063 -3.021 2.488 1.00 94.56 81 THR A N 1
ATOM 649 C CA . THR A 1 81 ? -13.005 -2.781 1.397 1.00 94.56 81 THR A CA 1
ATOM 650 C C . THR A 1 81 ? -14.198 -1.973 1.897 1.00 94.56 81 THR A C 1
ATOM 652 O O . THR A 1 81 ? -14.625 -2.095 3.044 1.00 94.56 81 THR A O 1
ATOM 655 N N . ILE A 1 82 ? -14.709 -1.098 1.036 1.00 94.06 82 ILE A N 1
ATOM 656 C CA . ILE A 1 82 ? -15.953 -0.358 1.239 1.00 94.06 82 ILE A CA 1
ATOM 657 C C . ILE A 1 82 ? -16.833 -0.625 0.028 1.00 94.06 82 ILE A C 1
ATOM 659 O O . ILE A 1 82 ? -16.416 -0.349 -1.097 1.00 94.06 82 ILE A O 1
ATOM 663 N N . ASN A 1 83 ? -18.029 -1.175 0.241 1.00 92.44 83 ASN A N 1
ATOM 664 C CA . ASN A 1 83 ? -18.938 -1.610 -0.824 1.00 92.44 83 ASN A CA 1
ATOM 665 C C . ASN A 1 83 ? -18.196 -2.441 -1.891 1.00 92.44 83 ASN A C 1
ATOM 667 O O . ASN A 1 83 ? -18.279 -2.162 -3.087 1.00 92.44 83 ASN A O 1
ATOM 671 N N . ASN A 1 84 ? -17.396 -3.411 -1.432 1.00 91.25 84 ASN A N 1
ATOM 672 C CA . ASN A 1 84 ? -16.561 -4.309 -2.241 1.00 91.25 84 ASN A CA 1
ATOM 673 C C . ASN A 1 84 ? -15.445 -3.619 -3.052 1.00 91.25 84 ASN A C 1
ATOM 675 O O . ASN A 1 84 ? -14.847 -4.231 -3.937 1.00 91.25 84 ASN A O 1
ATOM 679 N N . ARG A 1 85 ? -15.117 -2.356 -2.756 1.00 92.69 85 ARG A N 1
ATOM 680 C CA . ARG A 1 85 ? -14.007 -1.623 -3.382 1.00 92.69 85 ARG A CA 1
ATOM 681 C C . ARG A 1 85 ? -12.859 -1.446 -2.399 1.00 92.69 85 ARG A C 1
ATOM 683 O O . ARG A 1 85 ? -13.064 -0.992 -1.278 1.00 92.69 85 ARG A O 1
ATOM 690 N N . LEU A 1 86 ? -11.640 -1.761 -2.827 1.00 92.81 86 LEU A N 1
ATOM 691 C CA . LEU A 1 86 ? -10.439 -1.607 -2.002 1.00 92.81 86 LEU A CA 1
ATOM 692 C C . LEU A 1 86 ? -10.159 -0.132 -1.692 1.00 92.81 86 LEU A C 1
ATOM 694 O O . LEU A 1 86 ? -10.006 0.686 -2.598 1.00 92.81 86 LEU A O 1
ATOM 698 N N . VAL A 1 87 ? -10.033 0.194 -0.405 1.00 93.50 87 VAL A N 1
ATOM 699 C CA . VAL A 1 87 ? -9.849 1.573 0.081 1.00 93.50 87 VAL A CA 1
ATOM 700 C C . VAL A 1 87 ? -8.500 2.154 -0.320 1.00 93.50 87 VAL A C 1
ATOM 702 O O . VAL A 1 87 ? -8.397 3.343 -0.609 1.00 93.50 87 VAL A O 1
ATOM 705 N N . PHE A 1 88 ? -7.454 1.331 -0.344 1.00 92.00 88 PHE A N 1
ATOM 706 C CA . PHE A 1 88 ? -6.083 1.786 -0.576 1.00 92.00 88 PHE A CA 1
ATOM 707 C C . PHE A 1 88 ? -5.701 1.851 -2.065 1.00 92.00 88 PHE A C 1
ATOM 709 O O . PHE A 1 88 ? -4.623 2.355 -2.393 1.00 92.00 88 PHE A O 1
ATOM 716 N N . LEU A 1 89 ? -6.585 1.423 -2.977 1.00 87.75 89 LEU A N 1
ATOM 717 C CA . LEU A 1 89 ? -6.354 1.496 -4.421 1.00 87.75 89 LEU A CA 1
ATOM 718 C C . LEU A 1 89 ? -6.890 2.799 -5.042 1.00 87.75 89 LEU A C 1
ATOM 720 O O . LEU A 1 89 ? -8.026 3.179 -4.762 1.00 87.75 89 LEU A O 1
ATOM 724 N N . PRO A 1 90 ? -6.119 3.462 -5.929 1.00 81.75 90 PRO A N 1
ATOM 725 C CA . PRO A 1 90 ? -4.782 3.081 -6.397 1.00 81.75 90 PRO A CA 1
ATOM 726 C C . PRO A 1 90 ? -3.678 3.318 -5.351 1.00 81.75 90 PRO A C 1
ATOM 728 O O . PRO A 1 90 ? -3.674 4.329 -4.642 1.00 81.75 90 PRO A O 1
ATOM 731 N N . GLY A 1 91 ? -2.703 2.404 -5.318 1.00 79.56 91 GLY A N 1
ATOM 732 C CA . GLY A 1 91 ? -1.454 2.547 -4.566 1.00 79.56 91 GLY A CA 1
ATOM 733 C C . GLY A 1 91 ? -1.040 1.301 -3.788 1.00 79.56 91 GLY A C 1
ATOM 734 O O . GLY A 1 91 ? 0.104 0.876 -3.902 1.00 79.56 91 GLY A O 1
ATOM 735 N N . SER A 1 92 ? -1.958 0.692 -3.036 1.00 84.31 92 SER A N 1
ATOM 736 C CA . SER A 1 92 ? -1.709 -0.595 -2.375 1.00 84.31 92 SER A CA 1
ATOM 737 C C . SER A 1 92 ? -2.993 -1.411 -2.234 1.00 84.31 92 SER A C 1
ATOM 739 O O . SER A 1 92 ? -4.083 -0.845 -2.191 1.00 84.31 92 SER A O 1
ATOM 741 N N . PHE A 1 93 ? -2.867 -2.735 -2.154 1.00 85.19 93 PHE A N 1
ATOM 742 C CA . PHE A 1 93 ? -3.981 -3.637 -1.834 1.00 85.19 93 PHE A CA 1
ATOM 743 C C . PHE A 1 93 ? -4.250 -3.696 -0.327 1.00 85.19 93 PHE A C 1
ATOM 745 O O . PHE A 1 93 ? -5.391 -3.839 0.106 1.00 85.19 93 PHE A O 1
ATOM 752 N N . ASP A 1 94 ? -3.193 -3.560 0.466 1.00 89.56 94 ASP A N 1
ATOM 753 C CA . ASP A 1 94 ? -3.202 -3.660 1.918 1.00 89.56 94 ASP A CA 1
ATOM 754 C C . ASP A 1 94 ? -2.191 -2.680 2.529 1.00 89.56 94 ASP A C 1
ATOM 756 O O . ASP A 1 94 ? -1.421 -2.015 1.828 1.00 89.56 94 ASP A O 1
ATOM 760 N N . VAL A 1 95 ? -2.213 -2.550 3.849 1.00 90.50 95 VAL A N 1
ATOM 761 C CA . VAL A 1 95 ? -1.256 -1.732 4.595 1.00 90.50 95 VAL A CA 1
ATOM 762 C C . VAL A 1 95 ? -0.679 -2.509 5.763 1.00 90.50 95 VAL A C 1
ATOM 764 O O . VAL A 1 95 ? -1.357 -3.324 6.383 1.00 90.50 95 VAL A O 1
ATOM 767 N N . MET A 1 96 ? 0.584 -2.248 6.082 1.00 91.38 96 MET A N 1
ATOM 768 C CA . MET A 1 96 ? 1.252 -2.869 7.221 1.00 91.38 96 MET A CA 1
ATOM 769 C C . MET A 1 96 ? 0.712 -2.317 8.544 1.00 91.38 96 MET A C 1
ATOM 771 O O . MET A 1 96 ? 0.665 -1.101 8.744 1.00 91.38 96 MET A O 1
ATOM 775 N N . VAL A 1 97 ? 0.363 -3.219 9.462 1.00 92.19 97 VAL A N 1
ATOM 776 C CA . VAL A 1 97 ? -0.168 -2.894 10.790 1.00 92.19 97 VAL A CA 1
ATOM 777 C C . VAL A 1 97 ? 0.600 -3.672 11.854 1.00 92.19 97 VAL A C 1
ATOM 779 O O . VAL A 1 97 ? 0.791 -4.885 11.748 1.00 92.19 97 VAL A O 1
ATOM 782 N N . ASN A 1 98 ? 1.037 -2.969 12.894 1.00 91.81 98 ASN A N 1
ATOM 783 C CA . ASN A 1 98 ? 1.753 -3.536 14.029 1.00 91.81 98 ASN A CA 1
ATOM 784 C C . ASN A 1 98 ? 0.833 -3.696 15.254 1.00 91.81 98 ASN A C 1
ATOM 786 O O . ASN A 1 98 ? -0.174 -2.988 15.388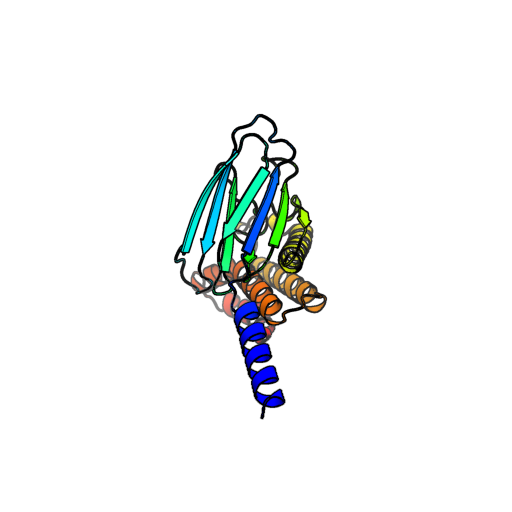 1.00 91.81 98 ASN A O 1
ATOM 790 N N . PRO A 1 99 ? 1.189 -4.588 16.197 1.00 90.88 99 PRO A N 1
ATOM 791 C CA . PRO A 1 99 ? 0.524 -4.671 17.493 1.00 90.88 99 PRO A CA 1
ATOM 792 C C . PRO A 1 99 ? 0.467 -3.320 18.220 1.00 90.88 99 PRO A C 1
ATOM 794 O O . PRO A 1 99 ? 1.492 -2.683 18.484 1.00 90.88 99 PRO A O 1
ATOM 797 N N . GLY A 1 100 ? -0.742 -2.886 18.575 1.00 90.75 100 GLY A N 1
ATOM 798 C CA . GLY A 1 100 ? -0.982 -1.629 19.278 1.00 90.75 100 GLY A CA 1
ATOM 799 C C . GLY A 1 100 ? -0.919 -0.369 18.415 1.00 90.75 100 GLY A C 1
ATOM 800 O O . GLY A 1 100 ? -0.796 0.726 18.983 1.00 90.75 100 GLY A O 1
ATOM 801 N N . ASP A 1 101 ? -0.953 -0.497 17.088 1.00 93.31 101 ASP A N 1
ATOM 802 C CA . ASP A 1 101 ? -1.270 0.622 16.199 1.00 93.31 101 ASP A CA 1
ATOM 803 C C . ASP A 1 101 ? -2.709 1.094 16.449 1.00 93.31 101 ASP A C 1
ATOM 805 O O . ASP A 1 101 ? -3.607 0.301 16.728 1.00 93.31 101 ASP A O 1
ATOM 809 N N . ASN A 1 102 ? -2.932 2.402 16.375 1.00 94.62 102 ASN A N 1
ATOM 810 C CA . ASN A 1 102 ? -4.256 2.983 16.560 1.00 94.62 102 ASN A CA 1
ATOM 811 C C . ASN A 1 102 ? -4.402 4.184 15.640 1.00 94.62 102 ASN A C 1
ATOM 813 O O . ASN A 1 102 ? -3.905 5.266 15.964 1.00 94.62 102 ASN A O 1
ATOM 817 N N . PHE A 1 103 ? -5.064 3.990 14.507 1.00 95.88 103 PHE A N 1
ATOM 818 C CA . PHE A 1 103 ? -5.222 5.043 13.520 1.00 95.88 103 PHE A CA 1
ATOM 819 C C . PHE A 1 103 ? -6.649 5.180 13.002 1.00 95.88 103 PHE A C 1
ATOM 821 O O . PHE A 1 103 ? -7.467 4.257 13.032 1.00 95.88 103 PHE A O 1
ATOM 828 N N . THR A 1 104 ? -6.928 6.384 12.521 1.00 97.25 104 THR A N 1
ATOM 829 C CA . THR A 1 104 ? -8.181 6.785 11.899 1.00 97.25 104 THR A CA 1
ATOM 830 C C . THR A 1 104 ? -7.920 7.167 10.451 1.00 97.25 104 THR A C 1
ATOM 832 O O . THR A 1 104 ? -6.987 7.921 10.163 1.00 97.25 104 THR A O 1
ATOM 835 N N . ILE A 1 105 ? -8.753 6.649 9.554 1.00 96.44 105 ILE A N 1
ATOM 836 C CA . ILE A 1 105 ? -8.755 6.948 8.125 1.00 96.44 105 ILE A CA 1
ATOM 837 C C . ILE A 1 105 ? -9.919 7.895 7.836 1.00 96.44 105 ILE A C 1
ATOM 839 O O . ILE A 1 105 ? -11.069 7.551 8.104 1.00 96.44 105 ILE A O 1
ATOM 843 N N . THR A 1 106 ? -9.649 9.055 7.249 1.00 96.19 106 THR A N 1
ATOM 844 C CA . THR A 1 106 ? -10.713 9.924 6.730 1.00 96.19 106 THR A CA 1
ATOM 845 C C . THR A 1 106 ? -10.786 9.786 5.217 1.00 96.19 106 THR A C 1
ATOM 847 O O . THR A 1 106 ? -9.789 9.960 4.509 1.00 96.19 106 THR A O 1
ATOM 850 N N . ILE A 1 107 ? -11.979 9.452 4.736 1.00 95.00 107 ILE A N 1
ATOM 851 C CA . ILE A 1 107 ? -12.308 9.229 3.334 1.00 95.00 107 ILE A CA 1
ATOM 852 C C . ILE A 1 107 ? -13.282 10.339 2.924 1.00 95.00 107 ILE A C 1
ATOM 854 O O . ILE A 1 107 ? -14.388 10.397 3.464 1.00 95.00 107 ILE A O 1
ATOM 858 N N . PRO A 1 108 ? -12.900 11.226 1.991 1.00 92.75 108 PRO A N 1
ATOM 859 C CA . PRO A 1 108 ? -13.742 12.366 1.630 1.00 92.75 108 PRO A CA 1
ATOM 860 C C . PRO A 1 108 ? -15.024 11.928 0.911 1.00 92.75 108 PRO A C 1
ATOM 862 O O . PRO A 1 108 ? -16.082 12.527 1.073 1.00 92.75 108 PRO A O 1
ATOM 865 N N . ASP A 1 109 ? -14.931 10.872 0.101 1.00 90.81 109 ASP A N 1
ATOM 866 C CA . ASP A 1 109 ? -16.042 10.357 -0.689 1.00 90.81 109 ASP A CA 1
ATOM 867 C C . ASP A 1 109 ? -15.878 8.847 -0.896 1.00 90.81 109 ASP A C 1
ATOM 869 O O . ASP A 1 109 ? -14.793 8.401 -1.281 1.00 90.81 109 ASP A O 1
ATOM 873 N N . VAL A 1 110 ? -16.942 8.062 -0.692 1.00 88.25 110 VAL A N 1
ATOM 874 C CA . VAL A 1 110 ? -16.977 6.616 -0.998 1.00 88.25 110 VAL A CA 1
ATOM 875 C C . VAL A 1 110 ? -16.543 6.289 -2.437 1.00 88.25 110 VAL A C 1
ATOM 877 O O . VAL A 1 110 ? -16.026 5.207 -2.713 1.00 88.25 110 VAL A O 1
ATOM 880 N N . ASN A 1 111 ? -16.693 7.237 -3.363 1.00 89.06 111 ASN A N 1
ATOM 881 C CA . ASN A 1 111 ? -16.256 7.113 -4.747 1.00 89.06 111 ASN A CA 1
ATOM 882 C C . ASN A 1 111 ? -14.795 7.514 -4.979 1.00 89.06 111 ASN A C 1
ATOM 884 O O . ASN A 1 111 ? -14.212 7.083 -5.978 1.00 89.06 111 ASN A O 1
ATOM 888 N N . LYS A 1 112 ? -14.189 8.284 -4.067 1.00 90.25 112 LYS A N 1
ATOM 889 C CA . LYS A 1 112 ? -12.806 8.788 -4.145 1.00 90.25 112 LYS A CA 1
ATOM 890 C C . LYS A 1 112 ? -11.880 8.011 -3.207 1.00 90.25 112 LYS A C 1
ATOM 892 O O . LYS A 1 112 ? -11.244 8.577 -2.319 1.00 90.25 112 LYS A O 1
ATOM 897 N N . LEU A 1 113 ? -11.792 6.704 -3.433 1.00 91.31 113 LEU A N 1
ATOM 898 C CA . LEU A 1 113 ? -10.858 5.824 -2.727 1.00 91.31 113 LEU A CA 1
ATOM 899 C C . LEU A 1 113 ? -9.411 6.014 -3.222 1.00 91.31 113 LEU A C 1
ATOM 901 O O . LEU A 1 113 ? -9.150 6.730 -4.194 1.00 91.31 113 LEU A O 1
ATOM 905 N N . GLY A 1 114 ? -8.467 5.383 -2.528 1.00 91.31 114 GLY A N 1
ATOM 906 C CA . GLY A 1 114 ? -7.050 5.335 -2.873 1.00 91.31 114 GLY A CA 1
ATOM 907 C C . GLY A 1 114 ? -6.155 6.105 -1.919 1.00 91.31 114 GLY A C 1
ATOM 908 O O . GLY A 1 114 ? -6.538 7.142 -1.375 1.00 91.31 114 GLY A O 1
ATOM 909 N N . LEU A 1 115 ? -4.9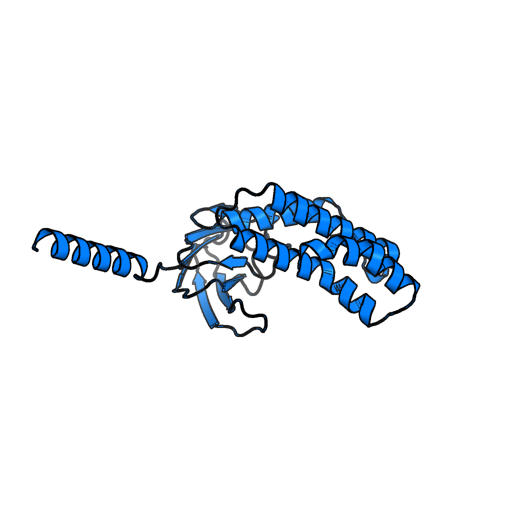12 5.629 -1.770 1.00 89.94 115 LEU A N 1
ATOM 910 C CA . LEU A 1 115 ? -3.921 6.214 -0.855 1.00 89.94 115 LEU A CA 1
ATOM 911 C C . LEU A 1 115 ? -3.733 7.726 -1.056 1.00 89.94 115 LEU A C 1
ATOM 913 O O . LEU A 1 115 ? -3.498 8.452 -0.095 1.00 89.94 115 LEU A O 1
ATOM 917 N N . GLY A 1 116 ? -3.854 8.215 -2.294 1.00 87.88 116 GLY A N 1
ATOM 918 C CA . GLY A 1 116 ? -3.737 9.642 -2.606 1.00 87.88 116 GLY A CA 1
ATOM 919 C C . GLY A 1 116 ? -4.836 10.511 -1.981 1.00 87.88 116 GLY A C 1
ATOM 920 O O . GLY A 1 116 ? -4.545 11.626 -1.545 1.00 87.88 116 GLY A O 1
ATOM 921 N N . ASN A 1 117 ? -6.058 9.984 -1.880 1.00 91.56 117 ASN A N 1
ATOM 922 C CA . ASN A 1 117 ? -7.267 10.735 -1.525 1.00 91.56 117 ASN A CA 1
ATOM 923 C C . ASN A 1 117 ? -7.611 10.676 -0.031 1.00 91.56 117 ASN A C 1
ATOM 925 O O . ASN A 1 117 ? -8.332 11.533 0.467 1.00 91.56 117 ASN A O 1
ATOM 929 N N . ILE A 1 118 ? -7.086 9.684 0.684 1.00 93.38 118 ILE A N 1
ATOM 930 C CA . ILE A 1 118 ? -7.395 9.443 2.098 1.00 93.38 118 ILE A CA 1
ATOM 931 C C . ILE A 1 118 ? -6.383 10.111 3.028 1.00 93.38 118 ILE A C 1
ATOM 933 O O . ILE A 1 118 ? -5.206 10.256 2.682 1.00 93.38 118 ILE A O 1
ATOM 937 N N . THR A 1 119 ? -6.818 10.520 4.216 1.00 95.44 119 THR A N 1
ATOM 938 C CA . THR A 1 119 ? -5.932 11.058 5.260 1.00 95.44 119 THR A CA 1
ATOM 939 C C . THR A 1 119 ? -5.869 10.118 6.457 1.00 95.44 119 THR A C 1
ATOM 941 O O . THR A 1 119 ? -6.806 9.368 6.728 1.00 95.44 119 THR A O 1
ATOM 944 N N . PHE A 1 120 ? -4.731 10.130 7.151 1.00 95.31 120 PHE A N 1
ATOM 945 C CA . PHE A 1 120 ? -4.436 9.219 8.250 1.00 95.31 120 PHE A CA 1
ATOM 946 C C . PHE A 1 120 ? -4.026 10.002 9.487 1.00 95.31 120 PHE A C 1
ATOM 948 O O . PHE A 1 120 ? -3.117 10.828 9.413 1.00 95.31 120 PHE A O 1
ATOM 955 N N . ASN A 1 121 ? -4.639 9.690 10.625 1.00 96.06 121 ASN A N 1
ATOM 956 C CA . ASN A 1 121 ? -4.299 10.273 11.921 1.00 96.06 121 ASN A CA 1
ATOM 957 C C . ASN A 1 121 ? -4.156 9.191 12.993 1.00 96.06 121 ASN A C 1
ATOM 959 O O . ASN A 1 121 ? -4.778 8.138 12.894 1.00 96.06 121 ASN A O 1
ATOM 963 N N . GLY A 1 122 ? -3.351 9.450 14.024 1.00 94.25 122 GLY A N 1
ATOM 964 C CA . GLY A 1 122 ? -3.155 8.536 15.152 1.00 94.25 122 GLY A CA 1
ATOM 965 C C . GLY A 1 122 ? -1.755 7.928 15.219 1.00 94.25 122 GLY A C 1
ATOM 966 O O . GLY A 1 122 ? -0.789 8.470 14.691 1.00 94.25 122 GLY A O 1
ATOM 967 N N . LYS A 1 123 ? -1.636 6.807 15.924 1.00 92.88 123 LYS A N 1
ATOM 968 C CA . LYS A 1 123 ? -0.390 6.079 16.167 1.00 92.88 123 LYS A CA 1
ATOM 969 C C . LYS A 1 123 ? -0.182 4.999 15.101 1.00 92.88 123 LYS A C 1
ATOM 971 O O . LYS A 1 123 ? -1.071 4.179 14.887 1.00 92.88 123 LYS A O 1
ATOM 976 N N . GLY A 1 124 ? 1.005 4.963 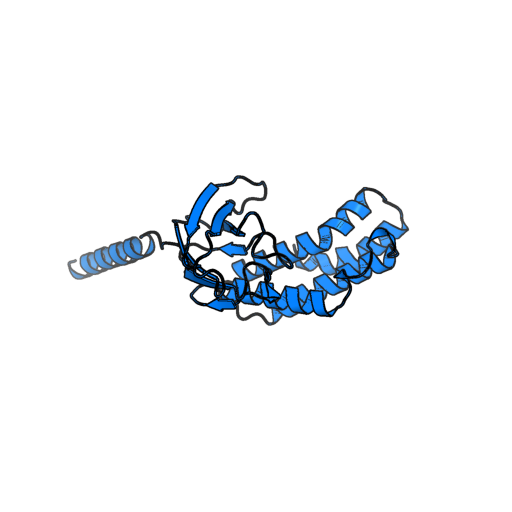14.494 1.00 91.06 124 GLY A N 1
ATOM 977 C CA . GLY A 1 124 ? 1.353 4.010 13.433 1.00 91.06 124 GLY A CA 1
ATOM 978 C C . GLY A 1 124 ? 1.132 4.557 12.019 1.00 91.06 124 GLY A C 1
ATOM 979 O O . GLY A 1 124 ? 1.470 3.891 11.040 1.00 91.06 124 GLY A O 1
ATOM 980 N N . VAL A 1 125 ? 0.599 5.779 11.889 1.00 94.44 125 VAL A N 1
ATOM 981 C CA . VAL A 1 125 ? 0.271 6.406 10.597 1.00 94.44 125 VAL A CA 1
ATOM 982 C C . VAL A 1 125 ? 1.480 6.815 9.777 1.00 94.44 125 VAL A C 1
ATOM 984 O O . VAL A 1 125 ? 1.370 6.997 8.570 1.00 94.44 125 VAL A O 1
ATOM 987 N N . GLU A 1 126 ? 2.647 6.941 10.395 1.00 93.81 126 GLU A N 1
ATOM 988 C CA . GLU A 1 126 ? 3.903 7.229 9.714 1.00 93.81 126 GLU A CA 1
ATOM 989 C C . GLU A 1 126 ? 4.199 6.223 8.587 1.00 93.81 126 GLU A C 1
ATOM 991 O O . GLU A 1 126 ? 4.687 6.617 7.528 1.00 93.81 126 GLU A O 1
ATOM 996 N N . LYS A 1 127 ? 3.805 4.954 8.766 1.00 92.94 127 LYS A N 1
ATOM 997 C CA . LYS A 1 127 ? 3.908 3.895 7.752 1.00 92.94 127 LYS A CA 1
ATOM 998 C C . LYS A 1 127 ? 3.017 4.184 6.544 1.00 92.94 127 LYS A C 1
ATOM 1000 O O . LYS A 1 127 ? 3.468 4.154 5.401 1.00 92.94 127 LYS A O 1
ATOM 1005 N N . LEU A 1 128 ? 1.755 4.513 6.819 1.00 93.75 128 LEU A N 1
ATOM 1006 C CA . LEU A 1 128 ? 0.726 4.831 5.826 1.00 93.75 128 LEU A CA 1
ATOM 1007 C C . LEU A 1 128 ? 1.090 6.094 5.040 1.00 93.75 128 LEU A C 1
ATOM 1009 O O . LEU A 1 128 ? 0.950 6.142 3.820 1.00 93.75 128 LEU A O 1
ATOM 1013 N N . ASN A 1 129 ? 1.619 7.099 5.736 1.00 94.12 129 ASN A N 1
ATOM 1014 C CA . ASN A 1 129 ? 2.068 8.350 5.142 1.00 94.12 129 ASN A CA 1
ATOM 1015 C C . ASN A 1 129 ? 3.306 8.155 4.258 1.00 94.12 129 ASN A C 1
ATOM 1017 O O . ASN A 1 129 ? 3.373 8.760 3.188 1.00 94.12 129 ASN A O 1
ATOM 1021 N N . LEU A 1 130 ? 4.250 7.284 4.639 1.00 94.44 130 LEU A N 1
ATOM 1022 C CA . LEU A 1 130 ? 5.365 6.921 3.761 1.00 94.44 130 LEU A CA 1
ATOM 1023 C C . LEU A 1 130 ? 4.865 6.229 2.485 1.00 94.44 130 LEU A C 1
ATOM 1025 O O . LEU A 1 130 ? 5.234 6.643 1.387 1.00 94.44 130 LEU A O 1
ATOM 1029 N N . LEU A 1 131 ? 3.995 5.224 2.621 1.00 93.50 131 LEU A N 1
ATOM 1030 C CA . LEU A 1 131 ? 3.349 4.534 1.496 1.00 93.50 131 LEU A CA 1
ATOM 1031 C C . LEU A 1 131 ? 2.637 5.521 0.561 1.00 93.50 131 LEU A C 1
ATOM 1033 O O . LEU A 1 131 ? 2.838 5.494 -0.654 1.00 93.50 131 LEU A O 1
ATOM 1037 N N . LYS A 1 132 ? 1.856 6.445 1.129 1.00 93.81 132 LYS A N 1
ATOM 1038 C CA . LYS A 1 132 ? 1.186 7.516 0.386 1.00 93.81 132 LYS A CA 1
ATOM 1039 C C . LYS A 1 132 ? 2.184 8.392 -0.373 1.00 93.81 132 LYS A C 1
ATOM 1041 O O . LYS A 1 132 ? 1.970 8.658 -1.554 1.00 93.81 132 LYS A O 1
ATOM 1046 N N . ALA A 1 133 ? 3.274 8.809 0.266 1.00 94.00 133 ALA A N 1
ATOM 1047 C CA . ALA A 1 133 ? 4.280 9.672 -0.349 1.00 94.00 133 ALA A CA 1
ATOM 1048 C C . ALA A 1 133 ? 5.048 8.969 -1.486 1.00 94.00 133 ALA A C 1
ATOM 1050 O O . ALA A 1 133 ? 5.290 9.576 -2.532 1.00 94.00 133 ALA A O 1
ATOM 1051 N N . ILE A 1 134 ? 5.379 7.681 -1.322 1.00 94.06 134 ILE A N 1
ATOM 1052 C CA . ILE A 1 134 ? 5.952 6.845 -2.391 1.00 94.06 134 ILE A CA 1
ATOM 1053 C C . ILE A 1 134 ? 4.983 6.781 -3.573 1.00 94.06 134 ILE A C 1
ATOM 1055 O O . ILE A 1 134 ? 5.369 7.082 -4.704 1.00 94.06 134 ILE A O 1
ATOM 1059 N N . ASN A 1 135 ? 3.714 6.449 -3.317 1.00 92.38 135 ASN A N 1
ATOM 1060 C CA . ASN A 1 135 ? 2.698 6.334 -4.361 1.00 92.38 135 ASN A CA 1
ATOM 1061 C C . ASN A 1 135 ? 2.492 7.657 -5.115 1.00 92.38 135 ASN A C 1
ATOM 1063 O O . ASN A 1 135 ? 2.450 7.668 -6.341 1.00 92.38 135 ASN A O 1
ATOM 1067 N N . GLN A 1 136 ? 2.437 8.789 -4.409 1.00 93.31 136 GLN A N 1
ATOM 1068 C CA . GLN A 1 136 ? 2.327 10.110 -5.035 1.00 93.31 136 GLN A CA 1
ATOM 1069 C C . GLN A 1 136 ? 3.501 10.403 -5.976 1.00 93.31 136 GLN A C 1
ATOM 1071 O O . GLN A 1 136 ? 3.274 10.836 -7.107 1.00 93.31 136 GLN A O 1
ATOM 1076 N N . LYS A 1 137 ? 4.743 10.115 -5.562 1.00 93.94 137 LYS A N 1
ATOM 1077 C CA . LYS A 1 137 ? 5.911 10.277 -6.442 1.00 93.94 137 LYS A CA 1
ATOM 1078 C C . LYS A 1 137 ? 5.870 9.341 -7.645 1.00 93.94 137 LYS A C 1
ATOM 1080 O O . LYS A 1 137 ? 6.160 9.781 -8.753 1.00 93.94 137 LYS A O 1
ATOM 1085 N N . ARG A 1 138 ? 5.474 8.078 -7.457 1.00 92.19 138 ARG A N 1
ATOM 1086 C CA . ARG A 1 138 ? 5.310 7.118 -8.563 1.00 92.19 138 ARG A CA 1
ATOM 1087 C C . ARG A 1 138 ? 4.264 7.598 -9.563 1.00 92.19 138 ARG A C 1
ATOM 1089 O O . ARG A 1 138 ? 4.528 7.593 -10.762 1.00 92.19 138 ARG A O 1
ATOM 1096 N N . LEU A 1 139 ? 3.108 8.068 -9.097 1.00 90.81 139 LEU A N 1
ATOM 1097 C CA . LEU A 1 139 ? 2.058 8.600 -9.966 1.00 90.81 139 LEU A CA 1
ATOM 1098 C C . LEU A 1 139 ? 2.517 9.857 -10.715 1.00 90.81 139 LEU A C 1
ATOM 1100 O O . LEU A 1 139 ? 2.236 9.982 -11.906 1.00 90.81 139 LEU A O 1
ATOM 1104 N N . ALA A 1 140 ? 3.287 10.738 -10.074 1.00 92.88 140 ALA A N 1
ATOM 1105 C CA . ALA A 1 140 ? 3.811 11.950 -10.704 1.00 92.88 140 ALA A CA 1
ATOM 1106 C C . ALA A 1 140 ? 4.721 11.677 -11.919 1.00 92.88 140 ALA A C 1
ATOM 1108 O O . ALA A 1 140 ? 4.815 12.527 -12.797 1.00 92.88 140 ALA A O 1
ATOM 1109 N N . THR A 1 141 ? 5.336 10.491 -12.020 1.00 93.31 141 THR A N 1
ATOM 1110 C CA . THR A 1 141 ? 6.137 10.106 -13.202 1.00 93.31 141 THR A CA 1
ATOM 1111 C C . THR A 1 141 ? 5.313 9.949 -14.483 1.00 93.31 141 THR A C 1
ATOM 1113 O O . THR A 1 141 ? 5.872 9.958 -15.572 1.00 93.31 141 THR A O 1
ATOM 1116 N N . GLY A 1 142 ? 3.998 9.725 -14.378 1.00 90.31 142 GLY A N 1
ATOM 1117 C CA . GLY A 1 142 ? 3.144 9.420 -15.530 1.00 90.31 142 GLY A CA 1
ATOM 1118 C C . GLY A 1 142 ? 3.334 8.024 -16.142 1.00 90.31 142 GLY A C 1
ATOM 1119 O O . GLY A 1 142 ? 2.515 7.636 -16.969 1.00 90.31 142 GLY A O 1
ATOM 1120 N N . ILE A 1 143 ? 4.321 7.231 -15.700 1.00 90.19 143 ILE A N 1
ATOM 1121 C CA . ILE A 1 143 ? 4.616 5.882 -16.229 1.00 90.19 143 ILE A CA 1
ATOM 1122 C C . ILE A 1 143 ? 3.395 4.952 -16.144 1.00 90.19 143 ILE A C 1
ATOM 1124 O O . ILE A 1 143 ? 3.140 4.178 -17.057 1.00 90.19 143 ILE A O 1
ATOM 1128 N N . HIS A 1 144 ? 2.579 5.087 -15.095 1.00 84.25 144 HIS A N 1
ATOM 1129 C CA . HIS A 1 144 ? 1.340 4.321 -14.904 1.00 84.25 144 HIS A CA 1
ATOM 1130 C C . HIS A 1 144 ? 0.291 4.522 -16.017 1.00 84.25 144 HIS A C 1
ATOM 1132 O O . HIS A 1 144 ? -0.684 3.780 -16.076 1.00 84.25 144 HIS A O 1
ATOM 1138 N N . ARG A 1 145 ? 0.450 5.547 -16.867 1.00 86.88 145 ARG A N 1
ATOM 1139 C CA . ARG A 1 145 ? -0.424 5.824 -18.019 1.00 86.88 145 ARG A CA 1
ATOM 1140 C C . ARG A 1 145 ? 0.057 5.145 -19.299 1.00 86.88 145 ARG A C 1
ATOM 1142 O O . ARG A 1 145 ? -0.673 5.139 -20.287 1.00 86.88 145 ARG A O 1
ATOM 1149 N N . LEU A 1 146 ? 1.280 4.620 -19.306 1.00 88.06 146 LEU A N 1
ATOM 1150 C CA . LEU A 1 146 ? 1.838 3.918 -20.452 1.00 88.06 146 LEU A CA 1
ATOM 1151 C C . LEU A 1 146 ? 1.216 2.523 -20.544 1.00 88.06 146 LEU A C 1
ATOM 1153 O O . LEU A 1 146 ? 1.068 1.818 -19.547 1.00 88.06 146 LEU A O 1
ATOM 1157 N N . SER A 1 147 ? 0.853 2.11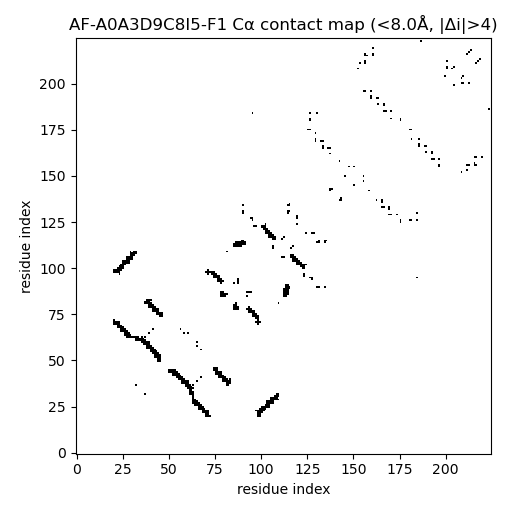5 -21.758 1.00 87.75 147 SER A N 1
ATOM 1158 C CA . SER A 1 147 ? 0.388 0.751 -22.004 1.00 87.75 147 SER A CA 1
ATOM 1159 C C . SER A 1 147 ? 1.582 -0.200 -21.953 1.00 87.75 147 SER A C 1
ATOM 1161 O O . SER A 1 147 ? 2.528 -0.051 -22.731 1.00 87.75 147 SER A O 1
ATOM 1163 N N . TRP A 1 148 ? 1.528 -1.183 -21.049 1.00 84.50 148 TRP A N 1
ATOM 1164 C CA . TRP A 1 148 ? 2.597 -2.167 -20.862 1.00 84.50 148 TRP A CA 1
ATOM 1165 C C . TRP A 1 148 ? 2.965 -2.875 -22.170 1.00 84.50 148 TRP A C 1
ATOM 1167 O O . TRP A 1 148 ? 4.139 -2.944 -22.528 1.00 84.50 148 TRP A O 1
ATOM 1177 N N . ASP A 1 149 ? 1.969 -3.328 -22.928 1.00 84.81 149 ASP A N 1
ATOM 1178 C CA . ASP A 1 149 ? 2.182 -4.084 -24.169 1.00 84.81 149 ASP A CA 1
ATOM 1179 C C . ASP A 1 149 ? 2.769 -3.230 -25.296 1.00 84.81 149 ASP A C 1
ATOM 1181 O O . ASP A 1 149 ? 3.409 -3.749 -26.205 1.00 84.81 149 ASP A O 1
ATOM 1185 N N . ARG A 1 150 ? 2.588 -1.906 -25.223 1.00 87.00 150 ARG A N 1
ATOM 1186 C CA . ARG A 1 150 ? 3.118 -0.946 -26.204 1.00 87.00 150 ARG A CA 1
ATOM 1187 C C . ARG A 1 150 ? 4.465 -0.348 -25.799 1.00 87.00 150 ARG A C 1
ATOM 1189 O O . ARG A 1 150 ? 5.023 0.445 -26.549 1.00 87.00 150 ARG A O 1
ATOM 1196 N N . THR A 1 151 ? 4.970 -0.694 -24.618 1.00 89.25 151 THR A N 1
ATOM 1197 C CA . THR A 1 151 ? 6.246 -0.194 -24.099 1.00 89.25 151 THR A CA 1
ATOM 1198 C C . THR A 1 151 ? 7.367 -1.153 -24.494 1.00 89.25 151 THR A C 1
ATOM 1200 O O . THR A 1 151 ? 7.226 -2.370 -24.339 1.00 89.25 151 THR A O 1
ATOM 1203 N N . SER A 1 152 ? 8.486 -0.622 -24.996 1.00 90.56 152 SER A N 1
ATOM 1204 C CA . SER A 1 152 ? 9.643 -1.448 -25.357 1.00 90.56 152 SER A CA 1
ATOM 1205 C C . SER A 1 152 ? 10.198 -2.177 -24.128 1.00 90.56 152 SER A C 1
ATOM 1207 O O . SER A 1 152 ? 10.040 -1.717 -22.996 1.00 90.56 152 SER A O 1
ATOM 1209 N N . ILE A 1 153 ? 10.866 -3.320 -24.323 1.00 89.31 153 ILE A N 1
ATOM 1210 C CA . ILE A 1 153 ? 11.453 -4.058 -23.195 1.00 89.31 153 ILE A CA 1
ATOM 1211 C C . ILE A 1 153 ? 12.479 -3.211 -22.435 1.00 89.31 153 ILE A C 1
ATOM 1213 O O . ILE A 1 153 ? 12.455 -3.182 -21.209 1.00 89.31 153 ILE A O 1
ATOM 1217 N N . THR A 1 154 ? 13.310 -2.445 -23.142 1.00 92.06 154 THR A N 1
ATOM 1218 C CA . THR A 1 154 ? 14.266 -1.513 -22.533 1.00 92.06 154 THR A CA 1
ATOM 1219 C C . THR A 1 154 ? 13.560 -0.481 -21.658 1.00 92.06 154 THR A C 1
ATOM 1221 O O . THR A 1 154 ? 13.945 -0.301 -20.504 1.00 92.06 154 THR A O 1
ATOM 1224 N N . ASP A 1 155 ? 12.493 0.144 -22.163 1.00 92.75 155 ASP A N 1
ATOM 1225 C CA . ASP A 1 155 ? 11.735 1.142 -21.402 1.00 92.75 155 ASP A CA 1
ATOM 1226 C C . ASP A 1 155 ? 11.035 0.524 -20.191 1.00 92.75 155 ASP A C 1
ATOM 1228 O O . ASP A 1 155 ? 10.947 1.168 -19.151 1.00 92.75 155 ASP A O 1
ATOM 1232 N N . LYS A 1 156 ? 10.590 -0.739 -20.268 1.00 91.75 156 LYS A N 1
ATOM 1233 C CA . LYS A 1 156 ? 10.059 -1.461 -19.099 1.00 91.75 156 LYS A CA 1
ATOM 1234 C C . LYS A 1 156 ? 11.102 -1.522 -17.979 1.00 91.75 156 LYS A C 1
ATOM 1236 O O . LYS A 1 156 ? 10.793 -1.115 -16.863 1.00 91.75 156 LYS A O 1
ATOM 1241 N N . TYR A 1 157 ? 12.336 -1.942 -18.272 1.00 92.69 157 TYR A N 1
ATOM 1242 C CA . TYR A 1 157 ? 13.424 -1.969 -17.279 1.00 92.69 157 TYR A CA 1
ATOM 1243 C C . TYR A 1 157 ? 13.779 -0.585 -16.738 1.00 92.69 157 TYR A C 1
ATOM 1245 O O . TYR A 1 157 ? 13.931 -0.432 -15.527 1.00 92.69 157 TYR A O 1
ATOM 1253 N N . VAL A 1 158 ? 13.861 0.425 -17.607 1.00 92.69 158 VAL A N 1
ATOM 1254 C CA . VAL A 1 158 ? 14.105 1.815 -17.190 1.00 92.69 158 VAL A CA 1
ATOM 1255 C C . VAL A 1 158 ? 12.992 2.311 -16.262 1.00 92.69 158 VAL A C 1
ATOM 1257 O O . VAL A 1 158 ? 13.266 2.911 -15.226 1.00 92.69 158 VAL A O 1
ATOM 1260 N N . ASN A 1 159 ? 11.733 2.020 -16.584 1.00 92.62 159 ASN A N 1
ATOM 1261 C CA . ASN A 1 159 ? 10.581 2.421 -15.780 1.00 92.62 159 ASN A CA 1
ATOM 1262 C C . ASN A 1 159 ? 10.585 1.780 -14.386 1.00 92.62 159 ASN A C 1
ATOM 1264 O O . ASN A 1 159 ? 10.281 2.461 -13.404 1.00 92.62 159 ASN A O 1
ATOM 1268 N N . ALA A 1 160 ? 10.950 0.500 -14.273 1.00 91.94 160 ALA A N 1
ATOM 1269 C CA . ALA A 1 160 ? 11.114 -0.116 -12.959 1.00 91.94 160 ALA A CA 1
ATOM 1270 C C . ALA A 1 160 ? 12.284 0.480 -12.188 1.00 91.94 160 ALA A C 1
ATOM 1272 O O . ALA A 1 160 ? 12.099 0.811 -11.023 1.00 91.94 160 ALA A O 1
ATOM 1273 N N . ASP A 1 161 ? 13.442 0.688 -12.818 1.00 91.62 161 ASP A N 1
ATOM 1274 C CA . ASP A 1 161 ? 14.585 1.352 -12.178 1.00 91.62 161 ASP A CA 1
ATOM 1275 C C . ASP A 1 161 ? 14.188 2.729 -11.614 1.00 91.62 161 ASP A C 1
ATOM 1277 O O . ASP A 1 161 ? 14.473 3.042 -10.458 1.00 91.62 161 ASP A O 1
ATOM 1281 N N . ILE A 1 162 ? 13.413 3.524 -12.360 1.00 93.38 162 ILE A N 1
ATOM 1282 C CA . ILE A 1 162 ? 12.846 4.789 -11.863 1.00 93.38 162 ILE A CA 1
ATOM 1283 C C . ILE A 1 162 ? 11.992 4.567 -10.604 1.00 93.38 162 ILE A C 1
ATOM 1285 O O . ILE A 1 162 ? 12.133 5.308 -9.627 1.00 93.38 162 ILE A O 1
ATOM 1289 N N . TYR A 1 163 ? 11.111 3.563 -10.588 1.00 93.12 163 TYR A N 1
ATOM 1290 C CA . TYR A 1 163 ? 10.300 3.247 -9.408 1.00 93.12 163 TYR A CA 1
ATOM 1291 C C . TYR A 1 163 ? 11.134 2.784 -8.215 1.00 93.12 163 TYR A C 1
ATOM 1293 O O . TYR A 1 163 ? 10.895 3.270 -7.107 1.00 93.12 163 TYR A O 1
ATOM 1301 N N . LEU A 1 164 ? 12.128 1.920 -8.424 1.00 92.62 164 LEU A N 1
ATOM 1302 C CA . LEU A 1 164 ? 13.041 1.468 -7.372 1.00 92.62 164 LEU A CA 1
ATOM 1303 C C . LEU A 1 164 ? 13.805 2.649 -6.763 1.00 92.62 164 LEU A C 1
ATOM 1305 O O . LEU A 1 164 ? 13.806 2.818 -5.544 1.00 92.62 164 LEU A O 1
ATOM 1309 N N . ASN A 1 165 ? 14.337 3.539 -7.605 1.00 93.00 165 ASN A N 1
ATOM 1310 C CA . ASN A 1 165 ? 15.030 4.753 -7.172 1.00 93.00 165 ASN A CA 1
ATOM 1311 C C . ASN A 1 165 ? 14.119 5.699 -6.371 1.00 93.00 165 ASN A C 1
ATOM 1313 O O . ASN A 1 165 ? 14.551 6.297 -5.379 1.00 93.00 165 ASN A O 1
ATOM 1317 N N . ILE A 1 166 ? 12.844 5.834 -6.758 1.00 95.00 166 ILE A N 1
ATOM 1318 C CA . ILE A 1 166 ? 11.854 6.598 -5.982 1.00 95.00 166 ILE A CA 1
ATOM 1319 C C . ILE A 1 166 ? 11.666 5.971 -4.601 1.00 95.00 166 ILE A C 1
ATOM 1321 O O . ILE A 1 166 ? 11.698 6.697 -3.604 1.00 95.00 166 ILE A O 1
ATOM 1325 N N . ILE A 1 167 ? 11.473 4.652 -4.526 1.00 93.94 167 ILE A N 1
ATOM 1326 C CA . ILE A 1 167 ? 11.262 3.955 -3.253 1.00 93.94 167 ILE A CA 1
ATOM 1327 C C . ILE A 1 167 ? 12.490 4.125 -2.356 1.00 93.94 167 ILE A C 1
ATOM 1329 O O . ILE A 1 167 ? 12.347 4.573 -1.219 1.00 93.94 167 ILE A O 1
ATOM 1333 N N . ASP A 1 168 ? 13.691 3.871 -2.877 1.00 92.38 168 ASP A N 1
ATOM 1334 C CA . ASP A 1 168 ? 14.950 4.045 -2.146 1.00 92.38 168 ASP A CA 1
ATOM 1335 C C . ASP A 1 168 ? 15.115 5.461 -1.608 1.00 92.38 168 ASP A C 1
ATOM 1337 O O . ASP A 1 168 ? 15.378 5.661 -0.418 1.00 92.38 168 ASP A O 1
ATOM 1341 N N . SER A 1 169 ? 14.911 6.464 -2.463 1.00 93.31 169 SER A N 1
ATOM 1342 C CA . SER A 1 169 ? 15.035 7.859 -2.057 1.00 93.31 169 SER A CA 1
ATOM 1343 C C . SER A 1 169 ? 14.043 8.221 -0.956 1.00 93.31 169 SER A C 1
ATOM 1345 O O . SER A 1 169 ? 14.402 8.998 -0.071 1.00 93.31 169 SER A O 1
ATOM 1347 N N . MET A 1 170 ? 12.808 7.722 -1.022 1.00 94.81 170 MET A N 1
ATOM 1348 C CA . MET A 1 170 ? 11.765 8.024 -0.038 1.00 94.81 170 MET A CA 1
ATOM 1349 C C . MET A 1 170 ? 12.002 7.298 1.283 1.00 94.81 170 MET A C 1
ATOM 1351 O O . MET A 1 170 ? 11.835 7.894 2.346 1.00 94.81 170 MET A O 1
ATOM 1355 N N . CYS A 1 171 ? 12.450 6.045 1.230 1.00 92.25 171 CYS A N 1
ATOM 1356 C CA . CYS A 1 171 ? 12.818 5.282 2.412 1.00 92.25 171 CYS A CA 1
ATOM 1357 C C . CYS A 1 171 ? 14.037 5.889 3.120 1.00 92.25 171 CYS A C 1
ATOM 1359 O O . CYS A 1 171 ? 14.023 6.013 4.342 1.00 92.25 171 CYS A O 1
ATOM 1361 N N . ARG A 1 172 ? 15.050 6.351 2.376 1.00 91.19 172 ARG A N 1
ATOM 1362 C CA . ARG A 1 172 ? 16.270 6.958 2.939 1.00 91.19 172 ARG A CA 1
ATOM 1363 C C . ARG A 1 172 ? 16.006 8.236 3.738 1.00 91.19 172 ARG A C 1
ATOM 1365 O O . ARG A 1 172 ? 16.708 8.499 4.706 1.00 91.19 172 ARG A O 1
ATOM 1372 N N . VAL A 1 173 ? 15.023 9.041 3.331 1.00 91.94 173 VAL A N 1
ATOM 1373 C CA . VAL A 1 173 ? 14.664 10.299 4.021 1.00 91.94 173 VAL A CA 1
ATOM 1374 C C . VAL A 1 173 ? 13.523 10.129 5.029 1.00 91.94 173 VAL A C 1
ATOM 1376 O O . VAL A 1 173 ? 13.095 11.103 5.651 1.00 91.94 173 VAL A O 1
ATOM 1379 N N . SER A 1 174 ? 13.000 8.911 5.176 1.00 90.69 174 SER A N 1
ATOM 1380 C CA . SER A 1 174 ? 11.906 8.620 6.095 1.00 90.69 174 SER A CA 1
ATOM 1381 C C . SER A 1 174 ? 12.347 8.774 7.549 1.00 90.69 174 SER A C 1
ATOM 1383 O O . SER A 1 174 ? 13.455 8.407 7.929 1.00 90.69 174 SER A O 1
ATOM 1385 N N . LYS A 1 175 ? 11.434 9.275 8.386 1.00 86.06 175 LYS A N 1
ATOM 1386 C CA . LYS A 1 175 ? 11.607 9.386 9.844 1.00 86.06 175 LYS A CA 1
ATOM 1387 C C . LYS A 1 175 ? 10.876 8.272 10.603 1.00 86.06 175 LYS A C 1
ATOM 1389 O O . LYS A 1 175 ? 10.478 8.468 11.752 1.00 86.06 175 LYS A O 1
ATOM 1394 N N . LEU A 1 176 ? 10.632 7.132 9.951 1.00 88.44 176 LEU A N 1
ATOM 1395 C CA . LEU A 1 176 ? 10.061 5.954 10.605 1.00 88.44 176 LEU A CA 1
ATOM 1396 C C . LEU A 1 176 ? 10.927 5.553 11.804 1.00 88.44 176 LEU A C 1
ATOM 1398 O O . LEU A 1 176 ? 12.144 5.451 11.689 1.00 88.44 176 LEU A O 1
ATOM 1402 N N . LYS A 1 177 ? 10.285 5.350 12.959 1.00 82.44 177 LYS A N 1
ATOM 1403 C CA . LYS A 1 177 ? 10.988 5.041 14.212 1.00 82.44 177 LYS A CA 1
ATOM 1404 C C . LYS A 1 177 ? 11.536 3.619 14.244 1.00 82.44 177 LYS A C 1
ATOM 1406 O O . LYS A 1 177 ? 12.582 3.404 14.842 1.00 82.44 177 LYS A O 1
ATOM 1411 N N . ASP A 1 178 ? 10.812 2.673 13.651 1.00 86.56 178 ASP A N 1
ATOM 1412 C CA . ASP A 1 178 ? 11.210 1.270 13.581 1.00 86.56 178 ASP A CA 1
ATOM 1413 C C . ASP A 1 178 ? 11.925 0.999 12.241 1.00 86.56 178 ASP A C 1
ATOM 1415 O O . ASP A 1 178 ? 11.289 1.067 11.182 1.00 86.56 178 ASP A O 1
ATOM 1419 N N . PRO A 1 179 ? 13.237 0.691 12.249 1.00 87.44 179 PRO A N 1
ATOM 1420 C CA . PRO A 1 179 ? 13.977 0.337 11.039 1.00 87.44 179 PRO A CA 1
ATOM 1421 C C . PRO A 1 179 ? 13.418 -0.905 10.344 1.00 87.44 179 PRO A C 1
ATOM 1423 O O . PRO A 1 179 ? 13.497 -1.016 9.121 1.00 87.44 179 PRO A O 1
ATOM 1426 N N . LEU A 1 180 ? 12.830 -1.830 11.106 1.00 87.69 180 LEU A N 1
ATOM 1427 C CA . LEU A 1 180 ? 12.247 -3.040 10.554 1.00 87.69 180 LEU A CA 1
ATOM 1428 C C . LEU A 1 180 ? 11.000 -2.696 9.733 1.00 87.69 180 LEU A C 1
ATOM 1430 O O . LEU A 1 180 ? 10.854 -3.179 8.616 1.00 87.69 180 LEU A O 1
ATOM 1434 N N . ASP A 1 181 ? 10.142 -1.797 10.226 1.00 88.56 181 ASP A N 1
ATOM 1435 C CA . ASP A 1 181 ? 8.998 -1.292 9.455 1.00 88.56 181 ASP A CA 1
ATOM 1436 C C . ASP A 1 181 ? 9.446 -0.668 8.124 1.00 88.56 181 ASP A C 1
ATOM 1438 O O . ASP A 1 181 ? 8.829 -0.894 7.081 1.00 88.56 181 ASP A O 1
ATOM 1442 N N . LEU A 1 182 ? 10.541 0.097 8.142 1.00 90.88 182 LEU A N 1
ATOM 1443 C CA . LEU A 1 182 ? 11.102 0.697 6.933 1.00 90.88 182 LEU A CA 1
ATOM 1444 C C . LEU A 1 182 ? 11.560 -0.367 5.927 1.00 90.88 182 LEU A C 1
ATOM 1446 O O . LEU A 1 182 ? 11.258 -0.243 4.739 1.00 90.88 182 LEU A O 1
ATOM 1450 N N . GLN A 1 183 ? 12.258 -1.406 6.393 1.00 89.38 183 GLN A N 1
ATOM 1451 C CA . GLN A 1 183 ? 12.702 -2.523 5.556 1.00 89.38 183 GLN A CA 1
ATOM 1452 C C . GLN A 1 183 ? 11.519 -3.273 4.940 1.00 89.38 183 GLN A C 1
ATOM 1454 O O . GLN A 1 183 ? 11.531 -3.533 3.740 1.00 89.38 183 GLN A O 1
ATOM 1459 N N . PHE A 1 184 ? 10.475 -3.561 5.721 1.00 88.06 184 PHE A N 1
ATOM 1460 C CA . PHE A 1 184 ? 9.285 -4.249 5.215 1.00 88.06 184 PHE A CA 1
ATOM 1461 C C . PHE A 1 184 ? 8.527 -3.419 4.180 1.00 88.06 184 PHE A C 1
ATOM 1463 O O . PHE A 1 184 ? 8.180 -3.945 3.125 1.00 88.06 184 PHE A O 1
ATOM 1470 N N . ILE A 1 185 ? 8.313 -2.123 4.434 1.00 90.00 185 ILE A N 1
ATOM 1471 C CA . ILE A 1 185 ? 7.670 -1.232 3.455 1.00 90.00 185 ILE A CA 1
ATOM 1472 C C . ILE A 1 185 ? 8.506 -1.167 2.177 1.00 90.00 185 ILE A C 1
ATOM 1474 O O . ILE A 1 185 ? 7.955 -1.282 1.083 1.00 90.00 185 ILE A O 1
ATOM 1478 N N . LYS A 1 186 ? 9.830 -1.013 2.302 1.00 91.12 186 LYS A N 1
ATOM 1479 C CA . LYS A 1 186 ? 10.737 -0.999 1.153 1.00 91.12 186 LYS A CA 1
ATOM 1480 C C . LYS A 1 186 ? 10.617 -2.295 0.351 1.00 91.12 186 LYS A C 1
ATOM 1482 O O . LYS A 1 186 ? 10.359 -2.228 -0.845 1.00 91.12 186 LYS A O 1
ATOM 1487 N N . ALA A 1 187 ? 10.750 -3.448 1.005 1.00 88.19 187 ALA A N 1
ATOM 1488 C CA . ALA A 1 187 ? 10.670 -4.757 0.364 1.00 88.19 187 ALA A CA 1
ATOM 1489 C C . ALA A 1 187 ? 9.324 -4.962 -0.347 1.00 88.19 187 ALA A C 1
ATOM 1491 O O . ALA A 1 187 ? 9.309 -5.322 -1.519 1.00 88.19 187 ALA A O 1
ATOM 1492 N N . GLN A 1 188 ? 8.206 -4.637 0.311 1.00 86.31 188 GLN A N 1
ATOM 1493 C CA . GLN A 1 188 ? 6.867 -4.737 -0.278 1.00 86.31 188 GLN A CA 1
ATOM 1494 C C . GLN A 1 188 ? 6.721 -3.865 -1.535 1.00 86.31 188 GLN A C 1
ATOM 1496 O O . GLN A 1 188 ? 6.129 -4.285 -2.526 1.00 86.31 188 GLN A O 1
ATOM 1501 N N . GLN A 1 189 ? 7.240 -2.635 -1.506 1.00 89.44 189 GLN A N 1
ATOM 1502 C CA . GLN A 1 189 ? 7.150 -1.727 -2.651 1.00 89.44 189 GLN A CA 1
ATOM 1503 C C . GLN A 1 189 ? 8.095 -2.119 -3.795 1.00 89.44 189 GLN A C 1
ATOM 1505 O O . GLN A 1 189 ? 7.741 -1.920 -4.960 1.00 89.44 189 GLN A O 1
ATOM 1510 N N . PHE A 1 190 ? 9.271 -2.665 -3.476 1.00 89.62 190 PHE A N 1
ATOM 1511 C CA . PHE A 1 190 ? 10.201 -3.222 -4.460 1.00 89.62 190 PHE A CA 1
ATOM 1512 C C . PHE A 1 190 ? 9.569 -4.413 -5.174 1.00 89.62 190 PHE A C 1
ATOM 1514 O O . PHE A 1 190 ? 9.479 -4.391 -6.398 1.00 89.62 190 PHE A O 1
ATOM 1521 N N . ASP A 1 191 ? 9.064 -5.385 -4.415 1.00 85.50 191 ASP A N 1
ATOM 1522 C CA . ASP A 1 191 ? 8.395 -6.584 -4.928 1.00 85.50 191 ASP A CA 1
ATOM 1523 C C . ASP A 1 191 ? 7.276 -6.220 -5.916 1.00 85.50 191 ASP A C 1
ATOM 1525 O O . ASP A 1 191 ? 7.342 -6.554 -7.099 1.00 85.50 191 ASP A O 1
ATOM 1529 N N . GLY A 1 192 ? 6.334 -5.368 -5.494 1.00 83.75 192 GLY A N 1
ATOM 1530 C CA . GLY A 1 192 ? 5.238 -4.924 -6.359 1.00 83.75 192 GLY A CA 1
ATOM 1531 C C . GLY A 1 192 ? 5.659 -4.071 -7.566 1.00 83.75 192 GLY A C 1
ATOM 1532 O O . GLY A 1 192 ? 4.889 -3.933 -8.513 1.00 83.75 192 GLY A O 1
ATOM 1533 N N . SER A 1 193 ? 6.853 -3.468 -7.557 1.00 88.00 193 SER A N 1
ATOM 1534 C CA . SER A 1 193 ? 7.386 -2.730 -8.719 1.00 88.00 193 SER A CA 1
ATOM 1535 C C . SER A 1 193 ? 8.146 -3.635 -9.690 1.00 88.00 193 SER A C 1
ATOM 1537 O O . SER A 1 193 ? 8.306 -3.278 -10.856 1.00 88.00 193 SER A O 1
ATOM 1539 N N . MET A 1 194 ? 8.601 -4.791 -9.211 1.00 88.44 194 MET A N 1
ATOM 1540 C CA . MET A 1 194 ? 9.401 -5.760 -9.951 1.00 88.44 194 MET A CA 1
ATOM 1541 C C . MET A 1 194 ? 8.565 -6.863 -10.596 1.00 88.44 194 MET A C 1
ATOM 1543 O O . MET A 1 194 ? 8.971 -7.372 -11.637 1.00 88.44 194 MET A O 1
ATOM 1547 N N . ASP A 1 195 ? 7.411 -7.198 -10.018 1.00 85.94 195 ASP A N 1
ATOM 1548 C CA . ASP A 1 195 ? 6.590 -8.367 -10.362 1.00 85.94 195 ASP A CA 1
ATOM 1549 C C . ASP A 1 195 ? 6.400 -8.572 -11.880 1.00 85.94 195 ASP A C 1
ATOM 1551 O O . ASP A 1 195 ? 6.821 -9.580 -12.446 1.00 85.94 195 ASP A O 1
ATOM 1555 N N . LEU A 1 196 ? 5.899 -7.552 -12.588 1.00 84.81 196 LEU A N 1
ATOM 1556 C CA . LEU A 1 196 ? 5.665 -7.629 -14.038 1.00 84.81 196 LEU A CA 1
ATOM 1557 C C . LEU A 1 196 ? 6.951 -7.795 -14.864 1.00 84.81 196 LEU A C 1
ATOM 1559 O O . LEU A 1 196 ? 6.935 -8.437 -15.916 1.00 84.81 196 LEU A O 1
ATOM 1563 N N . ILE A 1 197 ? 8.068 -7.211 -14.419 1.00 89.12 197 ILE A N 1
ATOM 1564 C CA . ILE A 1 197 ? 9.358 -7.378 -15.101 1.00 89.12 197 ILE A CA 1
ATOM 1565 C C . ILE A 1 197 ? 9.913 -8.765 -14.851 1.00 89.12 197 ILE A C 1
ATOM 1567 O O . ILE A 1 197 ? 10.435 -9.365 -15.787 1.00 89.12 197 ILE A O 1
ATOM 1571 N N . LEU A 1 198 ? 9.813 -9.277 -13.626 1.00 88.44 198 LEU A N 1
ATOM 1572 C CA . LEU A 1 198 ? 10.268 -10.623 -13.295 1.00 88.44 198 LEU A CA 1
ATOM 1573 C C . LEU A 1 198 ? 9.491 -11.661 -14.101 1.00 88.44 198 LEU A C 1
ATOM 1575 O O . LEU A 1 198 ? 10.112 -12.473 -14.786 1.00 88.44 198 LEU A O 1
ATOM 1579 N N . ASP A 1 199 ? 8.161 -11.567 -14.121 1.00 87.19 199 ASP A N 1
ATOM 1580 C CA . ASP A 1 199 ? 7.310 -12.457 -14.915 1.00 87.19 199 ASP A CA 1
ATOM 1581 C C . ASP A 1 199 ? 7.659 -12.392 -16.411 1.00 87.19 199 ASP A C 1
ATOM 1583 O O . ASP A 1 199 ? 7.893 -13.422 -17.048 1.00 87.19 199 ASP A O 1
ATOM 1587 N N . HIS A 1 200 ? 7.812 -11.187 -16.972 1.00 86.62 200 HIS A N 1
ATOM 1588 C CA . HIS A 1 200 ? 8.232 -11.034 -18.365 1.00 86.62 200 HIS A CA 1
ATOM 1589 C C . HIS A 1 200 ? 9.627 -11.620 -18.627 1.00 86.62 200 HIS A C 1
ATOM 1591 O O . HIS A 1 200 ? 9.834 -12.250 -19.666 1.00 86.62 200 HIS A O 1
ATOM 1597 N N . SER A 1 201 ? 10.579 -11.403 -17.716 1.00 88.75 201 SER A N 1
ATOM 1598 C CA . SER A 1 201 ? 11.966 -11.876 -17.841 1.00 88.75 201 SER A CA 1
ATOM 1599 C C . SER A 1 201 ? 12.029 -13.398 -17.895 1.00 88.75 201 SER A C 1
ATOM 1601 O O . SER A 1 201 ? 12.780 -13.950 -18.694 1.00 88.75 201 SER A O 1
ATOM 1603 N N . VAL A 1 202 ? 11.224 -14.067 -17.066 1.00 88.62 202 VAL A N 1
ATOM 1604 C CA . VAL A 1 202 ? 11.142 -15.531 -17.015 1.00 88.62 202 VAL A CA 1
ATOM 1605 C C . VAL A 1 202 ? 10.463 -16.081 -18.268 1.00 88.62 202 VAL A C 1
ATOM 1607 O O . VAL A 1 202 ? 10.954 -17.040 -18.856 1.00 88.62 202 VAL A O 1
ATOM 1610 N N . ARG A 1 203 ? 9.357 -15.471 -18.712 1.00 87.94 203 ARG A N 1
ATOM 1611 C CA . ARG A 1 203 ? 8.586 -15.966 -19.867 1.00 87.94 203 ARG A CA 1
ATOM 1612 C C . ARG A 1 203 ? 9.253 -15.717 -21.218 1.00 87.94 203 ARG A C 1
ATOM 1614 O O . ARG A 1 203 ? 9.046 -16.498 -22.138 1.00 87.94 203 ARG A O 1
ATOM 1621 N N . ASN A 1 204 ? 10.020 -14.635 -21.351 1.00 87.81 204 ASN A N 1
ATOM 1622 C CA . ASN A 1 204 ? 10.593 -14.178 -22.623 1.00 87.81 204 ASN A CA 1
ATOM 1623 C C . ASN A 1 204 ? 12.119 -14.045 -22.539 1.00 87.81 204 ASN A C 1
ATOM 1625 O O . ASN A 1 204 ? 12.693 -13.051 -22.992 1.00 87.81 204 ASN A O 1
ATOM 1629 N N . TYR A 1 205 ? 12.775 -15.015 -21.905 1.00 89.69 205 TYR A N 1
ATOM 1630 C CA . TYR A 1 205 ? 14.219 -14.979 -21.708 1.00 89.69 205 TYR A CA 1
ATOM 1631 C C . TYR A 1 205 ? 14.982 -14.898 -23.043 1.00 89.69 205 TYR A C 1
ATOM 1633 O O . TYR A 1 205 ? 14.703 -15.629 -23.992 1.00 89.69 205 TYR A O 1
ATOM 1641 N N . SER A 1 206 ? 15.961 -13.996 -23.101 1.00 91.38 206 SER A N 1
ATOM 1642 C CA . SER A 1 206 ? 16.901 -13.809 -24.211 1.00 91.38 206 SER A CA 1
ATOM 1643 C C . SER A 1 206 ? 18.159 -13.108 -23.699 1.00 91.38 206 SER A C 1
ATOM 1645 O O . SER A 1 206 ? 18.133 -12.505 -22.623 1.00 91.38 206 SER A O 1
ATOM 1647 N N . ASP A 1 207 ? 19.237 -13.100 -24.484 1.00 90.69 207 ASP A N 1
ATOM 1648 C CA . ASP A 1 207 ? 20.473 -12.396 -24.114 1.00 90.69 207 ASP A CA 1
ATOM 1649 C C . ASP A 1 207 ? 20.232 -10.900 -23.861 1.00 90.69 207 ASP A C 1
ATOM 1651 O O . ASP A 1 207 ? 20.765 -10.325 -22.914 1.00 90.69 207 ASP A O 1
ATOM 1655 N N . SER A 1 208 ? 19.359 -10.261 -24.649 1.00 87.94 208 SER A N 1
ATOM 1656 C CA . SER A 1 208 ? 18.980 -8.859 -24.431 1.00 87.94 208 SER A CA 1
ATOM 1657 C C . SER A 1 208 ? 18.266 -8.650 -23.093 1.00 87.94 208 SER A C 1
ATOM 1659 O O . SER A 1 208 ? 18.553 -7.686 -22.386 1.00 87.94 208 SER A O 1
ATOM 1661 N N . VAL A 1 209 ? 17.365 -9.561 -22.717 1.00 90.88 209 VAL A N 1
ATOM 1662 C CA . VAL A 1 209 ? 16.676 -9.536 -21.416 1.00 90.88 209 VAL A CA 1
ATOM 1663 C C . VAL A 1 209 ? 17.669 -9.756 -20.274 1.00 90.88 209 VAL A C 1
ATOM 1665 O O . VAL A 1 209 ? 17.622 -9.019 -19.292 1.00 90.88 209 VAL A O 1
ATOM 1668 N N . ALA A 1 210 ? 18.615 -10.687 -20.418 1.00 89.69 210 ALA A N 1
ATOM 1669 C CA . ALA A 1 210 ? 19.654 -10.938 -19.420 1.00 89.69 210 ALA A CA 1
ATOM 1670 C C . ALA A 1 210 ? 20.545 -9.704 -19.187 1.00 89.69 210 ALA A C 1
ATOM 1672 O O . ALA A 1 210 ? 20.755 -9.303 -18.040 1.00 89.69 210 ALA A O 1
ATOM 1673 N N . ILE A 1 211 ? 20.993 -9.045 -20.262 1.00 92.00 211 ILE A N 1
ATOM 1674 C CA . ILE A 1 211 ? 21.799 -7.814 -20.189 1.00 92.00 211 ILE A CA 1
ATOM 1675 C C . ILE A 1 211 ? 21.030 -6.694 -19.477 1.00 92.00 211 ILE A C 1
ATOM 1677 O O . ILE A 1 211 ? 21.580 -6.008 -18.612 1.00 92.00 211 ILE A O 1
ATOM 1681 N N . LEU A 1 212 ? 19.754 -6.492 -19.820 1.00 91.56 212 LEU A N 1
ATOM 1682 C CA . LEU A 1 212 ? 18.918 -5.468 -19.187 1.00 91.56 212 LEU A CA 1
ATOM 1683 C C . LEU A 1 212 ? 18.664 -5.781 -17.708 1.00 91.56 212 LEU A C 1
ATOM 1685 O O . LEU A 1 212 ? 18.770 -4.888 -16.865 1.00 91.56 212 LEU A O 1
ATOM 1689 N N . PHE A 1 213 ? 18.393 -7.042 -17.379 1.00 89.12 213 PHE A N 1
ATOM 1690 C CA . PHE A 1 213 ? 18.209 -7.490 -16.004 1.00 89.12 213 PHE A CA 1
ATOM 1691 C C . PHE A 1 213 ? 19.460 -7.248 -15.157 1.00 89.12 213 PHE A C 1
ATOM 1693 O O . PHE A 1 213 ? 19.376 -6.698 -14.058 1.00 89.12 213 PHE A O 1
ATOM 1700 N N . GLU A 1 214 ? 20.640 -7.592 -15.667 1.00 88.94 214 GLU A N 1
ATOM 1701 C 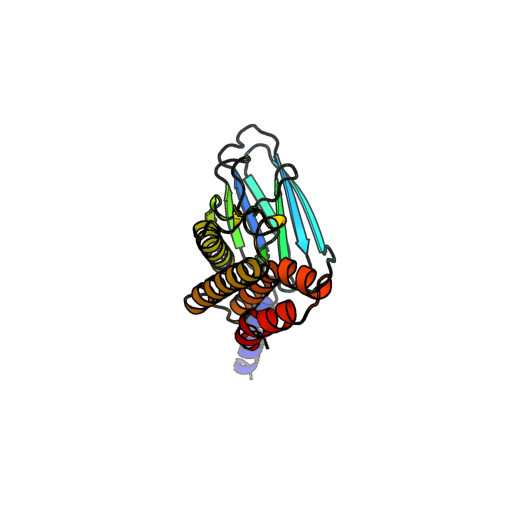CA . GLU A 1 214 ? 21.895 -7.346 -14.961 1.00 88.94 214 GLU A CA 1
ATOM 1702 C C . GLU A 1 214 ? 22.150 -5.846 -14.756 1.00 88.94 214 GLU A C 1
ATOM 1704 O O . GLU A 1 214 ? 22.490 -5.413 -13.650 1.00 88.94 214 GLU A O 1
ATOM 1709 N N . LYS A 1 215 ? 21.901 -5.042 -15.794 1.00 89.19 215 LYS A N 1
ATOM 1710 C CA . LYS A 1 215 ? 22.121 -3.593 -15.775 1.00 89.19 215 LYS A CA 1
ATOM 1711 C C . LYS A 1 215 ? 21.208 -2.852 -14.796 1.00 89.19 215 LYS A C 1
ATOM 1713 O O . LYS A 1 215 ? 21.700 -1.989 -14.070 1.00 89.19 215 LYS A O 1
ATOM 1718 N N . TYR A 1 216 ? 19.908 -3.148 -14.805 1.00 86.56 216 TYR A N 1
ATOM 1719 C CA . TYR A 1 216 ? 18.893 -2.361 -14.089 1.00 86.56 216 TYR A CA 1
ATOM 1720 C C . TYR A 1 216 ? 18.388 -3.021 -12.806 1.00 86.56 216 TYR A C 1
ATOM 1722 O O . TYR A 1 216 ? 17.953 -2.323 -11.894 1.00 86.56 216 TYR A O 1
ATOM 1730 N N . ILE A 1 217 ? 18.432 -4.352 -12.708 1.00 81.94 217 ILE A N 1
ATOM 1731 C CA . ILE A 1 217 ? 17.857 -5.077 -11.569 1.00 81.94 217 ILE A CA 1
ATOM 1732 C C . ILE A 1 217 ? 18.949 -5.594 -10.648 1.00 81.94 217 ILE A C 1
ATOM 1734 O O . ILE A 1 217 ? 18.960 -5.240 -9.477 1.00 81.94 217 ILE A O 1
ATOM 1738 N N . LYS A 1 218 ? 19.906 -6.382 -11.147 1.00 78.69 218 LYS A N 1
ATOM 1739 C CA . LYS A 1 218 ? 20.946 -6.999 -10.301 1.00 78.69 218 LYS A CA 1
ATOM 1740 C C . LYS A 1 218 ? 21.839 -5.956 -9.625 1.00 78.69 218 LYS A C 1
ATOM 1742 O O . LYS A 1 218 ? 22.139 -6.079 -8.440 1.00 78.69 218 LYS A O 1
ATOM 1747 N N . LYS A 1 219 ? 22.212 -4.900 -10.355 1.00 73.19 219 LYS A N 1
ATOM 1748 C CA . LYS A 1 219 ? 23.007 -3.786 -9.817 1.00 73.19 219 LYS A CA 1
ATOM 1749 C C . LYS A 1 219 ? 22.304 -3.037 -8.675 1.00 73.19 219 LYS A C 1
ATOM 1751 O O . LYS A 1 219 ? 22.983 -2.590 -7.758 1.00 73.19 219 LYS A O 1
ATOM 1756 N N . ASN A 1 220 ? 20.977 -2.924 -8.724 1.00 60.28 220 ASN A N 1
ATOM 1757 C CA . ASN A 1 220 ? 20.172 -2.226 -7.715 1.00 60.28 220 ASN A CA 1
ATOM 1758 C C . ASN A 1 220 ? 19.658 -3.166 -6.606 1.00 60.28 220 ASN A C 1
ATOM 1760 O O . ASN A 1 220 ? 19.461 -2.749 -5.468 1.00 60.28 220 ASN A O 1
ATOM 1764 N N . GLY A 1 221 ? 19.463 -4.447 -6.922 1.00 53.56 221 GLY A N 1
ATOM 1765 C CA . GLY A 1 221 ? 18.958 -5.492 -6.029 1.00 53.56 221 GLY A CA 1
ATOM 1766 C C . GLY A 1 221 ? 19.986 -6.021 -5.029 1.00 53.56 221 GLY A C 1
ATOM 1767 O O . GLY A 1 221 ? 19.604 -6.664 -4.058 1.00 53.56 221 GLY A O 1
ATOM 1768 N N . SER A 1 222 ? 21.271 -5.696 -5.188 1.00 47.88 222 SER A N 1
ATOM 1769 C CA . SER A 1 222 ? 22.305 -5.939 -4.168 1.00 47.88 222 SER A CA 1
ATOM 1770 C C . SER A 1 222 ? 22.084 -5.154 -2.863 1.00 47.88 222 SER A C 1
ATOM 1772 O O . SER A 1 222 ? 22.796 -5.380 -1.895 1.00 47.88 222 SER A O 1
ATOM 1774 N N . LEU A 1 223 ? 21.095 -4.251 -2.818 1.00 45.94 223 LEU A N 1
ATOM 1775 C CA . LEU A 1 223 ? 20.652 -3.521 -1.621 1.00 45.94 223 LEU A CA 1
ATOM 1776 C C . LEU A 1 223 ? 19.461 -4.180 -0.893 1.00 45.94 223 LEU A C 1
ATOM 1778 O O . LEU A 1 223 ? 18.952 -3.602 0.073 1.00 45.94 223 LEU A 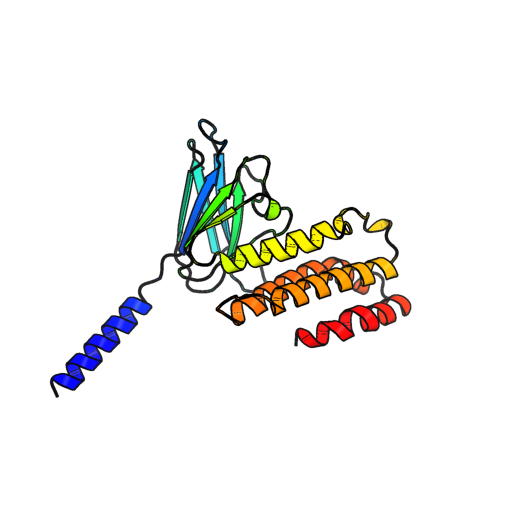O 1
ATOM 1782 N N . LEU A 1 224 ? 18.970 -5.326 -1.381 1.00 47.09 224 LEU A N 1
ATOM 1783 C CA . LEU A 1 224 ? 17.883 -6.107 -0.770 1.00 47.09 224 LEU A CA 1
ATOM 1784 C C . LEU A 1 224 ? 18.368 -7.366 -0.028 1.00 47.09 224 LEU A C 1
ATOM 1786 O O . LEU A 1 224 ? 17.562 -7.968 0.681 1.00 47.09 224 LEU A O 1
ATOM 1790 N N . PHE A 1 225 ? 19.644 -7.740 -0.175 1.00 38.97 225 PHE A N 1
ATOM 1791 C CA . PHE A 1 225 ? 20.274 -8.893 0.476 1.00 38.97 225 PHE A CA 1
ATOM 1792 C C . PHE A 1 225 ? 21.404 -8.451 1.405 1.00 38.97 225 PHE A C 1
ATOM 1794 O O . PHE A 1 225 ? 22.192 -7.575 0.985 1.00 38.97 225 PHE A O 1
#